Protein AF-A0A1F9LCH7-F1 (afdb_monomer)

Structure (mmCIF, N/CA/C/O backbone):
data_AF-A0A1F9LCH7-F1
#
_entry.id   AF-A0A1F9LCH7-F1
#
loop_
_atom_site.group_PDB
_atom_site.id
_atom_site.type_symbol
_atom_site.label_atom_id
_atom_site.label_alt_id
_atom_site.label_comp_id
_atom_site.label_asym_id
_atom_site.label_entity_id
_atom_site.label_seq_id
_atom_site.pdbx_PDB_ins_code
_atom_site.Cartn_x
_atom_site.Cartn_y
_atom_site.Cartn_z
_atom_site.occupancy
_atom_site.B_iso_or_equiv
_atom_site.auth_seq_id
_atom_site.auth_comp_id
_atom_site.auth_asym_id
_atom_site.auth_atom_id
_atom_site.pdbx_PDB_model_num
ATOM 1 N N . MET A 1 1 ? 12.187 5.048 14.913 1.00 28.69 1 MET A N 1
ATOM 2 C CA . MET A 1 1 ? 12.971 5.549 13.767 1.00 28.69 1 MET A CA 1
ATOM 3 C C . MET A 1 1 ? 11.971 6.017 12.729 1.00 28.69 1 MET A C 1
ATOM 5 O O . MET A 1 1 ? 11.154 5.218 12.301 1.00 28.69 1 MET A O 1
ATOM 9 N N . LEU A 1 2 ? 11.925 7.329 12.491 1.00 30.00 2 LEU A N 1
ATOM 10 C CA . LEU A 1 2 ? 10.988 7.994 11.580 1.00 30.00 2 LEU A CA 1
ATOM 11 C C . LEU A 1 2 ? 11.390 7.733 10.121 1.00 30.00 2 LEU A C 1
ATOM 13 O O . LEU A 1 2 ? 12.575 7.573 9.849 1.00 30.00 2 LEU A O 1
ATOM 17 N N . ASN A 1 3 ? 10.406 7.714 9.218 1.00 40.03 3 ASN A N 1
ATOM 18 C CA . ASN A 1 3 ? 10.558 7.688 7.760 1.00 40.03 3 ASN A CA 1
ATOM 19 C C . ASN A 1 3 ? 11.720 8.576 7.271 1.00 40.03 3 ASN A C 1
ATOM 21 O O . ASN A 1 3 ? 11.560 9.779 7.087 1.00 40.03 3 ASN A O 1
ATOM 25 N N . LEU A 1 4 ? 12.884 7.968 7.040 1.00 46.94 4 LEU A N 1
ATOM 26 C CA . LEU A 1 4 ? 14.076 8.606 6.470 1.00 46.94 4 LEU A CA 1
ATOM 27 C C . LEU A 1 4 ? 14.267 8.264 4.979 1.00 46.94 4 LEU A C 1
ATOM 29 O O . LEU A 1 4 ? 15.294 8.582 4.400 1.00 46.94 4 LEU A O 1
ATOM 33 N N . GLY A 1 5 ? 13.251 7.696 4.315 1.00 64.50 5 GLY A N 1
ATOM 34 C CA . GLY A 1 5 ? 13.385 7.154 2.957 1.00 64.50 5 GLY A CA 1
ATOM 35 C C . GLY A 1 5 ? 13.501 8.192 1.835 1.00 64.50 5 GLY A C 1
ATOM 36 O O . GLY A 1 5 ? 14.352 8.052 0.965 1.00 64.50 5 GLY A O 1
ATOM 37 N N . LYS A 1 6 ? 12.686 9.257 1.818 1.00 76.00 6 LYS A N 1
ATOM 38 C CA . LYS A 1 6 ? 12.623 10.178 0.659 1.00 76.00 6 LYS A CA 1
ATOM 39 C C . LYS A 1 6 ? 13.960 10.853 0.334 1.00 76.00 6 LYS A C 1
ATOM 41 O O . LYS A 1 6 ? 14.353 10.900 -0.831 1.00 76.00 6 LYS A O 1
ATOM 46 N N . TYR A 1 7 ? 14.645 11.392 1.345 1.00 75.94 7 TYR A N 1
ATOM 47 C CA . TYR A 1 7 ? 15.933 12.064 1.149 1.00 75.94 7 TYR A CA 1
ATOM 48 C C . TYR A 1 7 ? 17.020 11.077 0.717 1.00 75.94 7 TYR A C 1
ATOM 50 O O . TYR A 1 7 ? 17.764 11.374 -0.215 1.00 75.94 7 TYR A O 1
ATOM 58 N N . GLU A 1 8 ? 17.064 9.895 1.334 1.00 80.25 8 GLU A N 1
ATOM 59 C CA . GLU A 1 8 ? 17.997 8.818 0.985 1.00 80.25 8 GLU A CA 1
ATOM 60 C C . GLU A 1 8 ? 17.787 8.335 -0.455 1.00 80.25 8 GLU A C 1
ATOM 62 O O . GLU A 1 8 ? 18.744 8.259 -1.222 1.00 80.25 8 GLU A O 1
ATOM 67 N N . ARG A 1 9 ? 16.535 8.100 -0.865 1.00 84.12 9 ARG A N 1
ATOM 68 C CA . ARG A 1 9 ? 16.162 7.692 -2.228 1.00 84.12 9 ARG A CA 1
ATOM 69 C C . ARG A 1 9 ? 16.514 8.747 -3.272 1.00 84.12 9 ARG A C 1
ATOM 71 O O . ARG A 1 9 ? 17.073 8.422 -4.318 1.00 84.12 9 ARG A O 1
ATOM 78 N N . LYS A 1 10 ? 16.227 10.020 -2.987 1.00 80.50 10 LYS A N 1
ATOM 79 C CA . LYS A 1 10 ? 16.568 11.133 -3.883 1.00 80.50 10 LYS A CA 1
ATOM 80 C C . LYS A 1 10 ? 18.078 11.303 -4.026 1.00 80.50 10 LYS A C 1
ATOM 82 O O . LYS A 1 10 ? 18.572 11.502 -5.133 1.00 80.50 10 LYS A O 1
ATOM 87 N N . TYR A 1 11 ? 18.809 11.201 -2.917 1.00 80.31 11 TYR A N 1
ATOM 88 C CA . TYR A 1 11 ? 20.267 11.224 -2.924 1.00 80.31 11 TYR A CA 1
ATOM 89 C C . TYR A 1 11 ? 20.834 10.048 -3.726 1.00 80.31 11 TYR A C 1
ATOM 91 O O . TYR A 1 11 ? 21.663 10.255 -4.609 1.00 80.31 11 TYR A O 1
ATOM 99 N N . TRP A 1 12 ? 20.325 8.837 -3.493 1.00 85.44 12 TRP A N 1
ATOM 100 C CA . TRP A 1 12 ? 20.700 7.639 -4.239 1.00 85.44 12 TRP A CA 1
ATOM 101 C C . TRP A 1 12 ? 20.462 7.789 -5.741 1.00 85.44 12 TRP A C 1
ATOM 103 O O . TRP A 1 12 ? 21.358 7.468 -6.518 1.00 85.44 12 TRP A O 1
ATOM 113 N N . GLN A 1 13 ? 19.315 8.329 -6.164 1.00 82.06 13 GLN A N 1
ATOM 114 C CA . GLN A 1 13 ? 19.050 8.573 -7.583 1.00 82.06 13 G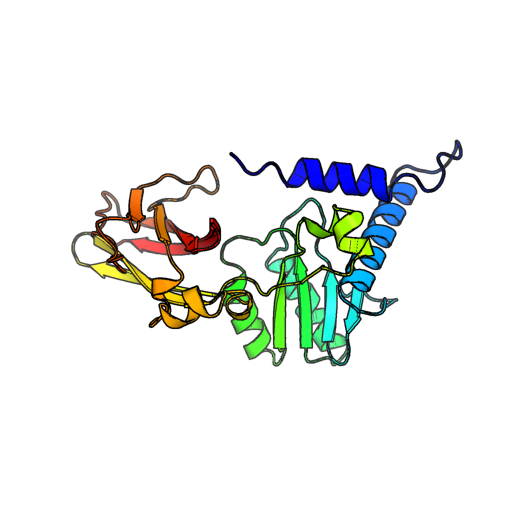LN A CA 1
ATOM 115 C C . GLN A 1 13 ? 20.070 9.554 -8.177 1.00 82.06 13 GLN A C 1
ATOM 117 O O . GLN A 1 13 ? 20.616 9.307 -9.250 1.00 82.06 13 GLN A O 1
ATOM 122 N N . GLY A 1 14 ? 20.361 10.645 -7.463 1.00 77.75 14 GLY A N 1
ATOM 123 C CA . GLY A 1 14 ? 21.331 11.649 -7.896 1.00 77.75 14 GLY A CA 1
ATOM 124 C C . GLY A 1 14 ? 22.751 11.097 -8.039 1.00 77.75 14 GLY A C 1
ATOM 125 O O . GLY A 1 14 ? 23.422 11.401 -9.018 1.00 77.75 14 GLY A O 1
ATOM 126 N N . VAL A 1 15 ? 23.200 10.260 -7.102 1.00 79.94 15 VAL A N 1
ATOM 127 C CA . VAL A 1 15 ? 24.542 9.651 -7.147 1.00 79.94 15 VAL A CA 1
ATOM 128 C C . VAL A 1 15 ? 24.623 8.543 -8.197 1.00 79.94 15 VAL A C 1
ATOM 130 O O . VAL A 1 15 ? 25.612 8.448 -8.913 1.00 79.94 15 VAL A O 1
ATOM 133 N N . THR A 1 16 ? 23.583 7.719 -8.315 1.00 79.69 16 THR A N 1
ATOM 134 C CA . THR A 1 16 ? 23.601 6.529 -9.180 1.00 79.69 16 THR A CA 1
ATOM 135 C C . THR A 1 16 ? 23.365 6.880 -10.649 1.00 79.69 16 THR A C 1
ATOM 137 O O . THR A 1 16 ? 23.950 6.256 -11.530 1.00 79.69 16 THR A O 1
ATOM 140 N N . PHE A 1 17 ? 22.523 7.882 -10.923 1.00 83.38 17 PHE A N 1
ATOM 141 C CA . PHE A 1 17 ? 22.058 8.206 -12.278 1.00 83.38 17 PHE A CA 1
ATOM 142 C C . PHE A 1 17 ? 22.364 9.647 -12.717 1.00 83.38 17 PHE A C 1
ATOM 144 O O . PHE A 1 17 ? 22.209 9.992 -13.887 1.00 83.38 17 PHE A O 1
ATOM 151 N N . GLY A 1 18 ? 22.796 10.517 -11.800 1.00 63.66 18 GLY A N 1
ATOM 152 C CA . GLY A 1 18 ? 23.107 11.919 -12.101 1.00 63.66 18 GLY A CA 1
ATOM 153 C C . GLY A 1 18 ? 24.521 12.161 -12.640 1.00 63.66 18 GLY A C 1
ATOM 154 O O . GLY A 1 18 ? 24.817 13.268 -13.079 1.00 63.66 18 GLY A O 1
ATOM 155 N N . GLU A 1 19 ? 25.406 11.158 -12.640 1.00 57.47 19 GLU A N 1
ATOM 156 C CA . GLU A 1 19 ? 26.808 11.312 -13.073 1.00 57.47 19 GLU A CA 1
ATOM 157 C C . GLU A 1 19 ? 27.055 10.956 -14.553 1.00 57.47 19 GLU A C 1
ATOM 159 O O . GLU A 1 19 ? 28.160 10.601 -14.963 1.00 57.47 19 GLU A O 1
ATOM 164 N N . GLY A 1 20 ? 26.037 11.116 -15.400 1.00 51.22 20 GLY A N 1
ATOM 165 C CA . GLY A 1 20 ? 26.181 11.082 -16.855 1.00 51.22 20 GLY A CA 1
ATOM 166 C C . GLY A 1 20 ? 26.705 12.409 -17.412 1.00 51.22 20 GLY A C 1
ATOM 167 O O . GLY A 1 20 ? 25.931 13.184 -17.952 1.00 51.22 20 GLY A O 1
ATOM 168 N N . GLN A 1 21 ? 28.020 12.641 -17.306 1.00 49.41 21 GLN A N 1
ATOM 169 C CA . GLN A 1 21 ? 28.775 13.792 -17.840 1.00 49.41 21 GLN A CA 1
ATOM 170 C C . GLN A 1 21 ? 28.456 15.168 -17.224 1.00 49.41 21 GLN A C 1
ATOM 172 O O . GLN A 1 21 ? 27.680 15.957 -17.755 1.00 49.41 21 GLN A O 1
ATOM 177 N N . LYS A 1 22 ? 29.250 15.557 -16.215 1.00 46.91 22 LYS A N 1
ATOM 178 C CA . LYS A 1 22 ? 29.570 16.971 -15.935 1.00 46.91 22 LYS A CA 1
ATOM 179 C C . LYS A 1 22 ? 30.433 17.561 -17.067 1.00 46.91 22 LYS A C 1
ATOM 181 O O . LYS A 1 22 ? 31.534 18.055 -16.825 1.00 46.91 22 LYS A O 1
ATOM 186 N N . GLU A 1 23 ? 29.983 17.490 -18.317 1.00 46.12 23 GLU A N 1
ATOM 187 C CA . GLU A 1 23 ? 30.528 18.360 -19.354 1.00 46.12 23 GLU A CA 1
ATOM 188 C C . GLU A 1 23 ? 29.981 19.763 -19.100 1.00 46.12 23 GLU A C 1
ATOM 190 O O . GLU A 1 23 ? 28.774 20.001 -19.076 1.00 46.12 23 GLU A O 1
ATOM 195 N N . LYS A 1 24 ? 30.900 20.693 -18.826 1.00 42.81 24 LYS A N 1
ATOM 196 C CA . LYS A 1 24 ? 30.617 22.106 -18.572 1.00 42.81 24 LYS A CA 1
ATOM 197 C C . LYS A 1 24 ? 29.800 22.688 -19.737 1.00 42.81 24 LYS A C 1
ATOM 199 O O . LYS A 1 24 ? 30.386 23.091 -20.736 1.00 42.81 24 LYS A O 1
ATOM 204 N N . GLY A 1 25 ? 28.473 22.757 -19.603 1.00 52.47 25 GLY A N 1
ATOM 205 C CA . GLY A 1 25 ? 27.619 23.457 -20.570 1.00 52.47 25 GLY A CA 1
ATOM 206 C C . GLY A 1 25 ? 26.171 22.982 -20.734 1.00 52.47 25 GLY A C 1
ATOM 207 O O . GLY A 1 25 ? 25.407 23.710 -21.367 1.00 52.47 25 GLY A O 1
ATOM 208 N N . LYS A 1 26 ? 25.755 21.826 -20.195 1.00 49.38 26 LYS A N 1
ATOM 209 C CA . LYS A 1 26 ? 24.353 21.372 -20.313 1.00 49.38 26 LYS A CA 1
ATOM 210 C C . LYS A 1 26 ? 23.414 22.072 -19.324 1.00 49.38 26 LYS A C 1
ATOM 212 O O . LYS A 1 26 ? 23.813 22.495 -18.238 1.00 49.38 26 LYS A O 1
ATOM 217 N N . ARG A 1 27 ? 22.158 22.266 -19.745 1.00 57.69 27 ARG A N 1
ATOM 218 C CA . ARG A 1 27 ? 21.093 22.889 -18.942 1.00 57.69 27 ARG A CA 1
ATOM 219 C C . ARG A 1 27 ? 20.646 21.902 -17.863 1.00 57.69 27 ARG A C 1
ATOM 221 O O . ARG A 1 27 ? 20.314 20.772 -18.192 1.00 57.69 27 ARG A O 1
ATOM 228 N N . GLN A 1 28 ? 20.528 22.362 -16.615 1.00 61.12 28 GLN A N 1
ATOM 229 C CA . GLN A 1 28 ? 20.131 21.550 -15.446 1.00 61.12 28 GLN A CA 1
ATOM 230 C C . GLN A 1 28 ? 18.899 20.643 -15.670 1.00 61.12 28 GLN A C 1
ATOM 232 O O . GLN A 1 28 ? 18.825 19.557 -15.103 1.00 61.12 28 GLN A O 1
ATOM 237 N N . ASN A 1 29 ? 17.946 21.061 -16.511 1.00 61.56 29 ASN A N 1
ATOM 238 C CA . ASN A 1 29 ? 16.739 20.282 -16.810 1.00 61.56 29 ASN A CA 1
ATOM 239 C C . ASN A 1 29 ? 17.005 19.008 -17.634 1.00 61.56 29 ASN A C 1
ATOM 241 O O . ASN A 1 29 ? 16.291 18.023 -17.462 1.00 61.56 29 ASN A O 1
ATOM 245 N N . GLU A 1 30 ? 17.998 19.013 -18.527 1.00 68.94 30 GLU A N 1
ATOM 246 C CA . GLU A 1 30 ? 18.321 17.855 -19.377 1.00 68.94 30 GLU A CA 1
ATOM 247 C C . GLU A 1 30 ? 18.978 16.741 -18.552 1.00 68.94 30 GLU A C 1
ATOM 249 O O . GLU A 1 30 ? 18.616 15.573 -18.687 1.00 68.94 30 GLU A O 1
ATOM 254 N N . ASP A 1 31 ? 19.862 17.115 -17.624 1.00 72.31 31 ASP A N 1
ATOM 255 C CA . ASP A 1 31 ? 20.524 16.181 -16.707 1.00 72.31 31 ASP A CA 1
ATOM 256 C C . ASP A 1 31 ? 19.506 15.495 -15.782 1.00 72.31 31 ASP A C 1
ATOM 258 O O . ASP A 1 31 ? 19.580 14.290 -15.528 1.00 72.31 31 ASP A O 1
ATOM 262 N N . GLN A 1 32 ? 18.502 16.245 -15.316 1.00 74.25 32 GLN A N 1
ATOM 263 C CA . GLN A 1 32 ? 17.446 15.705 -14.464 1.00 74.25 32 GLN A CA 1
ATOM 264 C C . GLN A 1 32 ? 16.528 14.734 -15.221 1.00 74.25 32 GLN A C 1
ATOM 266 O O . GLN A 1 32 ? 16.189 13.675 -14.693 1.00 74.25 32 GLN A O 1
ATOM 271 N N . GLN A 1 33 ? 16.152 15.053 -16.465 1.00 80.62 33 GLN A N 1
ATOM 272 C CA . GLN A 1 33 ? 15.370 14.142 -17.311 1.00 80.62 33 GLN A CA 1
ATOM 273 C C . GLN A 1 33 ? 16.131 12.848 -17.606 1.00 80.62 33 GLN A C 1
ATOM 275 O O . GLN A 1 33 ? 15.551 11.763 -17.560 1.00 80.62 33 GLN A O 1
ATOM 280 N N . TRP A 1 34 ? 17.436 12.950 -17.855 1.00 79.94 34 TRP A N 1
ATOM 281 C CA . TRP A 1 34 ? 18.286 11.789 -18.080 1.00 79.94 34 TRP A CA 1
ATOM 282 C C . TRP A 1 34 ? 18.373 10.881 -16.847 1.00 79.94 34 TRP A C 1
ATOM 284 O O . TRP A 1 34 ? 18.203 9.667 -16.966 1.00 79.94 34 TRP A O 1
ATOM 294 N N . ALA A 1 35 ? 18.553 11.456 -15.655 1.00 85.56 35 ALA A N 1
ATOM 295 C CA . ALA A 1 35 ? 18.571 10.696 -14.406 1.00 85.56 35 ALA A CA 1
ATOM 296 C C . ALA A 1 35 ? 17.235 9.971 -14.145 1.00 85.56 35 ALA A C 1
ATOM 298 O O . ALA A 1 35 ? 17.229 8.816 -13.716 1.00 85.56 35 ALA A O 1
ATOM 299 N N . ILE A 1 36 ? 16.101 10.615 -14.451 1.00 87.25 36 ILE A N 1
ATOM 300 C CA . ILE A 1 36 ? 14.770 9.992 -14.366 1.00 87.25 36 ILE A CA 1
ATOM 301 C C . ILE A 1 36 ? 14.665 8.815 -15.340 1.00 87.25 36 ILE A C 1
ATOM 303 O O . ILE A 1 36 ? 14.236 7.731 -14.945 1.00 87.25 36 ILE A O 1
ATOM 307 N N . PHE A 1 37 ? 15.097 8.994 -16.590 1.00 89.25 37 PHE A N 1
ATOM 308 C CA . PHE A 1 37 ? 15.081 7.931 -17.593 1.00 89.25 37 PHE A CA 1
ATOM 309 C C . PHE A 1 37 ? 15.931 6.725 -17.170 1.00 89.25 37 PHE A C 1
ATOM 311 O O . PHE A 1 37 ? 15.472 5.584 -17.249 1.00 89.25 37 PHE A O 1
ATOM 318 N N . GLN A 1 38 ? 17.148 6.962 -16.675 1.00 91.44 38 GLN A N 1
ATOM 319 C CA . GLN A 1 38 ? 18.025 5.897 -16.192 1.00 91.44 38 GLN A CA 1
ATOM 320 C C . GLN A 1 38 ? 17.436 5.161 -14.985 1.00 91.44 38 GLN A C 1
ATOM 322 O O . GLN A 1 38 ? 17.500 3.934 -14.935 1.00 91.44 38 GLN A O 1
ATOM 327 N N . TYR A 1 39 ? 16.813 5.888 -14.055 1.00 94.25 39 TYR A N 1
ATOM 328 C CA . TYR A 1 39 ? 16.087 5.299 -12.933 1.00 94.25 39 TYR A CA 1
ATOM 329 C C . TYR A 1 39 ? 14.955 4.379 -13.411 1.00 94.25 39 TYR A C 1
ATOM 331 O O . TYR A 1 39 ? 14.883 3.224 -12.991 1.00 94.25 39 TYR A O 1
ATOM 339 N N . ILE A 1 40 ? 14.108 4.854 -14.328 1.00 95.25 40 ILE A N 1
ATOM 340 C CA . ILE A 1 40 ? 13.004 4.063 -14.886 1.00 95.25 40 ILE A CA 1
ATOM 341 C C . ILE A 1 40 ? 13.547 2.798 -15.558 1.00 95.25 40 ILE A C 1
ATOM 343 O O . ILE A 1 40 ? 13.093 1.695 -15.256 1.00 95.25 40 ILE A O 1
ATOM 347 N N . ALA A 1 41 ? 14.554 2.936 -16.424 1.00 95.19 41 ALA A N 1
ATOM 348 C CA . ALA A 1 41 ? 15.172 1.808 -17.115 1.00 95.19 41 ALA A CA 1
ATOM 349 C C . ALA A 1 41 ? 15.789 0.795 -16.134 1.00 95.19 41 ALA A C 1
ATOM 351 O O . ALA A 1 41 ? 15.668 -0.417 -16.328 1.00 95.19 41 ALA A O 1
ATOM 352 N N . PHE A 1 42 ? 16.413 1.278 -15.059 1.00 95.38 42 PHE A N 1
ATOM 353 C CA . PHE A 1 42 ? 16.986 0.442 -14.012 1.00 95.38 42 PHE A CA 1
ATOM 354 C C . PHE A 1 42 ? 15.916 -0.379 -13.285 1.00 95.38 42 PHE A C 1
ATOM 356 O O . PHE A 1 42 ? 16.061 -1.599 -13.190 1.00 95.38 42 PHE A O 1
ATOM 363 N N . ILE A 1 43 ? 14.826 0.249 -12.832 1.00 97.38 43 ILE A N 1
ATOM 364 C CA . ILE A 1 43 ? 13.737 -0.457 -12.141 1.00 97.38 43 ILE A CA 1
ATOM 365 C C . ILE A 1 43 ? 13.033 -1.443 -13.077 1.00 97.38 43 ILE A C 1
ATOM 367 O O . ILE A 1 43 ? 12.795 -2.581 -12.676 1.00 97.38 43 ILE A O 1
ATOM 371 N N . LEU A 1 44 ? 12.762 -1.066 -14.332 1.00 97.56 44 LEU A N 1
ATOM 372 C CA . LEU A 1 44 ? 12.178 -1.975 -15.326 1.00 97.56 44 LEU A CA 1
ATOM 373 C C . LEU A 1 44 ? 13.039 -3.225 -15.519 1.00 97.56 44 LEU A C 1
ATOM 375 O O . LEU A 1 44 ? 12.513 -4.338 -15.497 1.00 97.56 44 LEU A O 1
ATOM 379 N N . ARG A 1 45 ? 14.363 -3.057 -15.624 1.00 96.50 45 ARG A N 1
ATOM 380 C CA . ARG A 1 45 ? 15.306 -4.175 -15.741 1.00 96.50 45 ARG A CA 1
ATOM 381 C C . ARG A 1 45 ? 15.230 -5.107 -14.534 1.00 96.50 45 ARG A C 1
ATOM 383 O O . ARG A 1 45 ? 15.142 -6.315 -14.726 1.00 96.50 45 ARG A O 1
ATOM 390 N N . LEU A 1 46 ? 15.240 -4.567 -13.312 1.00 95.94 46 LEU A N 1
ATOM 391 C CA . LEU A 1 46 ? 15.111 -5.378 -12.094 1.00 95.94 46 LEU A CA 1
ATOM 392 C C . LEU A 1 46 ? 13.756 -6.087 -12.018 1.00 95.94 46 LEU A C 1
ATOM 394 O O . LEU A 1 46 ? 13.674 -7.222 -11.559 1.00 95.94 46 LEU A O 1
ATOM 398 N N . TYR A 1 47 ? 12.697 -5.440 -12.499 1.00 96.81 47 TYR A N 1
ATOM 399 C CA . TYR A 1 47 ? 11.364 -6.023 -12.550 1.00 96.81 47 TYR A CA 1
ATOM 400 C C . TYR A 1 47 ? 11.196 -7.067 -13.671 1.00 96.81 47 TYR A C 1
ATOM 402 O O . TYR A 1 47 ? 10.215 -7.817 -13.675 1.00 96.81 47 TYR A O 1
ATOM 410 N N . GLY A 1 48 ? 12.135 -7.146 -14.618 1.00 96.12 48 GLY A N 1
ATOM 411 C CA . GLY A 1 48 ? 12.041 -8.010 -15.796 1.00 96.12 48 GLY A CA 1
ATOM 412 C C . GLY A 1 48 ? 11.026 -7.508 -16.828 1.00 96.12 48 GLY A C 1
ATOM 413 O O . GLY A 1 48 ? 10.336 -8.313 -17.451 1.00 96.12 48 GLY A O 1
ATOM 414 N N . ALA A 1 49 ? 10.886 -6.188 -16.957 1.00 97.62 49 ALA A N 1
ATOM 415 C CA . ALA A 1 49 ? 10.055 -5.519 -17.950 1.00 97.62 49 ALA A CA 1
ATOM 416 C C . ALA A 1 49 ? 10.919 -4.844 -19.026 1.00 97.62 49 ALA A C 1
ATOM 418 O O . ALA A 1 49 ? 12.016 -4.355 -18.753 1.00 97.62 49 ALA A O 1
ATOM 419 N N . GLU A 1 50 ? 10.402 -4.788 -20.249 1.00 96.88 50 GLU A N 1
ATOM 420 C CA . GLU A 1 50 ? 11.044 -4.109 -21.374 1.00 96.88 50 GLU A CA 1
ATOM 421 C C . GLU A 1 50 ? 10.576 -2.645 -21.450 1.00 96.88 50 GLU A C 1
ATOM 423 O O . GLU A 1 50 ? 9.389 -2.389 -21.230 1.00 96.88 50 GLU A O 1
ATOM 428 N N . PRO A 1 51 ? 11.459 -1.675 -21.759 1.00 96.19 51 PRO A N 1
ATOM 429 C CA . PRO A 1 51 ? 11.064 -0.278 -21.934 1.00 96.19 51 PRO A CA 1
ATOM 430 C C . PRO A 1 51 ? 10.021 -0.086 -23.039 1.00 96.19 51 PRO A C 1
ATOM 432 O O . PRO A 1 51 ? 10.089 -0.716 -24.095 1.00 96.19 51 PRO A O 1
ATOM 435 N N . LEU A 1 52 ? 9.085 0.834 -22.812 1.00 93.75 52 LEU A N 1
ATOM 436 C CA . LEU A 1 52 ? 8.029 1.201 -23.750 1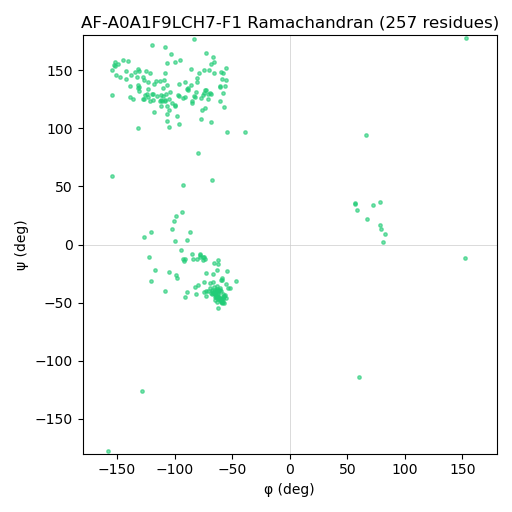.00 93.75 52 LEU A CA 1
ATOM 437 C C . LEU A 1 52 ? 8.168 2.684 -24.110 1.00 93.75 52 LEU A C 1
ATOM 439 O O . LEU A 1 52 ? 8.207 3.542 -23.235 1.00 93.75 52 LEU A O 1
ATOM 443 N N . ALA A 1 53 ? 8.266 2.985 -25.405 1.00 89.75 53 ALA A N 1
ATOM 444 C CA . ALA A 1 53 ? 8.433 4.348 -25.907 1.00 89.75 53 ALA A CA 1
ATOM 445 C C . ALA A 1 53 ? 7.107 4.947 -26.402 1.00 89.75 53 ALA A C 1
ATOM 447 O O . ALA A 1 53 ? 6.202 4.221 -26.812 1.00 89.75 53 ALA A O 1
ATOM 448 N N . GLY A 1 54 ? 7.032 6.282 -26.432 1.00 89.56 54 GLY A N 1
ATOM 449 C CA . GLY A 1 54 ? 5.904 7.020 -27.017 1.00 89.56 54 GLY A CA 1
ATOM 450 C C . GLY A 1 54 ? 4.662 7.122 -26.130 1.00 89.56 54 GLY A C 1
ATOM 451 O O . GLY A 1 54 ? 3.608 7.506 -26.625 1.00 89.56 54 GLY A O 1
ATOM 452 N N . MET A 1 55 ? 4.795 6.791 -24.848 1.00 93.50 55 MET A N 1
ATOM 453 C CA . MET A 1 55 ? 3.735 6.872 -23.843 1.00 93.50 55 MET A CA 1
ATOM 454 C C . MET A 1 55 ? 3.987 8.056 -22.907 1.00 93.50 55 MET A C 1
ATOM 456 O O . MET A 1 55 ? 5.126 8.505 -22.760 1.00 93.50 55 MET A O 1
ATOM 460 N N . GLN A 1 56 ? 2.928 8.559 -22.283 1.00 93.56 56 GLN A N 1
ATOM 461 C CA . GLN A 1 56 ? 2.989 9.657 -21.321 1.00 93.56 56 GLN A CA 1
ATOM 462 C C . GLN A 1 56 ? 3.204 9.163 -19.892 1.00 93.56 56 GLN A C 1
ATOM 464 O O . GLN A 1 56 ? 3.976 9.770 -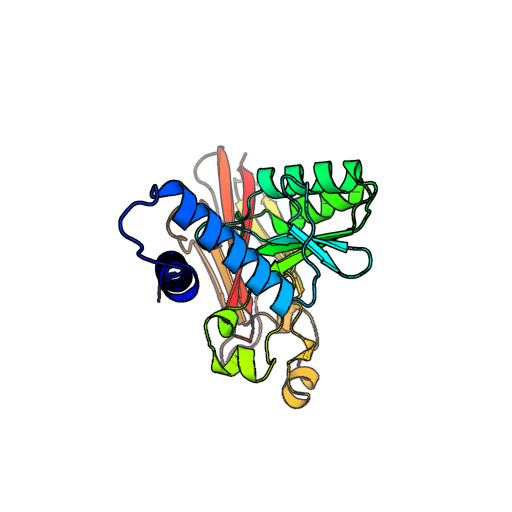19.153 1.00 93.56 56 GLN A O 1
ATOM 469 N N . HIS A 1 57 ? 2.543 8.071 -19.512 1.00 96.75 57 HIS A N 1
ATOM 470 C CA . HIS A 1 57 ? 2.553 7.531 -18.155 1.00 96.75 57 HIS A CA 1
ATOM 471 C C . HIS A 1 57 ? 3.091 6.095 -18.112 1.00 96.75 57 HIS A C 1
ATOM 473 O O . HIS A 1 57 ? 3.722 5.696 -17.140 1.00 96.75 57 HIS A O 1
ATOM 479 N N . LEU A 1 58 ? 2.903 5.291 -19.154 1.00 98.06 58 LEU A N 1
ATOM 480 C CA . LEU A 1 58 ? 3.390 3.912 -19.192 1.00 98.06 58 LEU A CA 1
ATOM 481 C C . LEU A 1 58 ? 4.869 3.856 -19.592 1.00 98.06 58 LEU A C 1
ATOM 483 O O . LEU A 1 58 ? 5.278 4.362 -20.627 1.00 98.06 58 LEU A O 1
ATOM 487 N N . HIS A 1 59 ? 5.693 3.190 -18.794 1.00 98.25 59 HIS A N 1
ATOM 488 C CA . HIS A 1 59 ? 7.147 3.170 -18.964 1.00 98.25 59 HIS A CA 1
ATOM 489 C C . HIS A 1 59 ? 7.684 1.861 -19.544 1.00 98.25 59 HIS A C 1
ATOM 491 O O . HIS A 1 59 ? 8.774 1.835 -20.118 1.00 98.25 59 HIS A O 1
ATOM 497 N N . GLY A 1 60 ? 6.951 0.758 -19.395 1.00 97.88 60 GLY A N 1
ATOM 498 C CA . GLY A 1 60 ? 7.414 -0.545 -19.855 1.00 97.88 60 GLY A CA 1
ATOM 499 C C . GLY A 1 60 ? 6.310 -1.560 -20.090 1.00 97.88 60 GLY A C 1
ATOM 500 O O . GLY A 1 60 ? 5.121 -1.276 -19.944 1.00 97.88 60 GLY A O 1
ATOM 501 N N . LYS A 1 61 ? 6.720 -2.770 -20.461 1.00 97.75 61 LYS A N 1
ATOM 502 C CA . LYS A 1 61 ? 5.836 -3.905 -20.709 1.00 97.75 61 LYS A CA 1
ATOM 503 C C . LYS A 1 61 ? 6.430 -5.189 -20.138 1.00 97.75 61 LYS A C 1
ATOM 505 O O . LYS A 1 61 ? 7.611 -5.472 -20.319 1.00 97.75 61 LYS A O 1
ATOM 510 N N . LYS A 1 62 ? 5.598 -5.990 -19.473 1.00 97.50 62 LYS A N 1
ATOM 511 C CA . LYS A 1 62 ? 5.953 -7.308 -18.933 1.00 97.50 62 LYS A CA 1
ATOM 512 C C . LYS A 1 62 ? 4.886 -8.322 -19.326 1.00 97.50 62 LYS A C 1
ATOM 514 O O . LYS A 1 62 ? 3.803 -8.378 -18.745 1.00 97.50 62 LYS A O 1
ATOM 519 N N . GLY A 1 63 ? 5.171 -9.114 -20.358 1.00 94.88 63 GLY A N 1
ATOM 520 C CA . GLY A 1 63 ? 4.180 -10.014 -20.948 1.00 94.88 63 GLY A CA 1
ATOM 521 C C . GLY A 1 63 ? 2.973 -9.239 -21.491 1.00 94.88 63 GLY A C 1
ATOM 522 O O . GLY A 1 63 ? 3.099 -8.481 -22.453 1.00 94.88 63 GLY A O 1
ATOM 523 N N . LYS A 1 64 ? 1.797 -9.438 -20.883 1.00 94.31 64 LYS A N 1
ATOM 524 C CA . LYS A 1 64 ? 0.552 -8.731 -21.244 1.00 94.31 64 LYS A CA 1
ATOM 525 C C . LYS A 1 64 ? 0.337 -7.435 -20.460 1.00 94.31 64 LYS A C 1
ATOM 527 O O . LYS A 1 64 ? -0.531 -6.657 -20.834 1.00 94.31 64 LYS A O 1
ATOM 532 N N . ALA A 1 65 ? 1.111 -7.210 -19.402 1.00 97.50 65 ALA A N 1
ATOM 533 C CA . ALA A 1 65 ? 0.972 -6.035 -18.563 1.00 97.50 65 ALA A CA 1
ATOM 534 C C . ALA A 1 65 ? 1.764 -4.857 -19.127 1.00 97.50 65 ALA A C 1
ATOM 536 O O . ALA A 1 65 ? 2.921 -5.020 -19.527 1.00 97.50 65 ALA A O 1
ATOM 537 N N . VAL A 1 66 ? 1.165 -3.672 -19.110 1.00 98.44 66 VAL A N 1
ATOM 538 C CA . VAL A 1 66 ? 1.910 -2.410 -19.181 1.00 98.44 66 VAL A CA 1
ATOM 539 C C . VAL A 1 66 ? 2.345 -1.997 -17.783 1.00 98.44 66 VAL A C 1
ATOM 541 O O . VAL A 1 66 ? 1.711 -2.361 -16.794 1.00 98.44 66 VAL A O 1
ATOM 544 N N . VAL A 1 67 ? 3.461 -1.285 -17.697 1.00 98.69 67 VAL A N 1
ATOM 545 C CA . VAL A 1 67 ? 4.146 -1.004 -16.436 1.00 98.69 67 VAL A CA 1
ATOM 546 C C . VAL A 1 67 ? 4.344 0.493 -16.281 1.00 98.69 67 VAL A C 1
ATOM 548 O O . VAL A 1 67 ? 4.914 1.126 -17.167 1.00 98.69 67 VAL A O 1
ATOM 551 N N . HIS A 1 68 ? 3.935 1.040 -15.144 1.00 98.62 68 HIS A N 1
ATOM 552 C CA . HIS A 1 68 ? 4.274 2.387 -14.702 1.00 98.62 68 HIS A CA 1
ATOM 553 C C . HIS A 1 68 ? 5.247 2.315 -13.516 1.00 98.62 68 HIS A C 1
ATOM 555 O O . HIS A 1 68 ? 5.129 1.438 -12.660 1.00 98.62 68 HIS A O 1
ATOM 561 N N . ILE A 1 69 ? 6.214 3.234 -13.477 1.00 98.25 69 ILE A N 1
ATOM 562 C CA . ILE A 1 69 ? 7.205 3.351 -12.398 1.00 98.25 69 ILE A CA 1
ATOM 563 C C . ILE A 1 69 ? 7.022 4.720 -11.751 1.00 98.25 69 ILE A C 1
ATOM 565 O O . ILE A 1 69 ? 7.291 5.731 -12.399 1.00 98.25 69 ILE A O 1
ATOM 569 N N . GLY A 1 70 ? 6.606 4.730 -10.490 1.00 96.81 70 GLY A N 1
ATOM 570 C CA . GLY A 1 70 ? 6.412 5.937 -9.703 1.00 96.81 70 GLY A CA 1
ATOM 571 C C . GLY A 1 70 ? 7.718 6.668 -9.404 1.00 96.81 70 GLY A C 1
ATOM 572 O O . GLY A 1 70 ? 8.823 6.106 -9.467 1.00 96.81 70 GLY A O 1
ATOM 573 N N . ALA A 1 71 ? 7.586 7.942 -9.048 1.00 93.69 71 ALA A N 1
ATOM 574 C CA . ALA A 1 71 ? 8.715 8.789 -8.694 1.00 93.69 71 ALA A CA 1
ATOM 575 C C . ALA A 1 71 ? 9.499 8.244 -7.487 1.00 93.69 71 ALA A C 1
ATOM 577 O O . ALA A 1 71 ? 8.954 7.644 -6.562 1.00 93.69 71 ALA A O 1
ATOM 578 N N . VAL A 1 72 ? 10.811 8.491 -7.472 1.00 90.06 72 VAL A N 1
ATOM 579 C CA . VAL A 1 72 ? 11.675 8.051 -6.367 1.00 90.06 72 VAL A CA 1
ATOM 580 C C . VAL A 1 72 ? 11.458 8.871 -5.086 1.00 90.06 72 VAL A C 1
ATOM 582 O O . VAL A 1 72 ? 11.759 8.421 -3.981 1.00 90.06 72 VAL A O 1
ATOM 585 N N . ASP A 1 73 ? 10.964 10.103 -5.211 1.00 85.44 73 ASP A N 1
ATOM 586 C CA . ASP A 1 73 ? 10.879 11.083 -4.128 1.00 85.44 73 ASP A CA 1
ATOM 587 C C . ASP A 1 73 ? 9.447 11.550 -3.826 1.00 85.44 73 ASP A C 1
ATOM 589 O O . ASP A 1 73 ? 9.263 12.490 -3.046 1.00 85.44 73 ASP A O 1
ATOM 593 N N . ALA A 1 74 ? 8.434 10.888 -4.383 1.00 88.75 74 ALA A N 1
ATOM 594 C CA . ALA A 1 74 ? 7.030 11.169 -4.109 1.00 88.75 74 ALA A CA 1
ATOM 595 C C . ALA A 1 74 ? 6.202 9.873 -4.056 1.00 88.75 74 ALA A C 1
ATOM 597 O O . ALA A 1 74 ? 6.557 8.904 -4.729 1.00 88.75 74 ALA A O 1
ATOM 598 N N . PRO A 1 75 ? 5.123 9.844 -3.254 1.00 91.06 75 PRO A N 1
ATOM 599 C CA . PRO A 1 75 ? 4.166 8.749 -3.293 1.00 91.06 75 PRO A CA 1
ATOM 600 C C . PRO A 1 75 ? 3.429 8.721 -4.633 1.00 91.06 75 PRO A C 1
ATOM 602 O O . PRO A 1 75 ? 3.144 9.775 -5.201 1.00 91.06 75 PRO A O 1
ATOM 605 N N . VAL A 1 76 ? 3.076 7.520 -5.088 1.00 94.94 76 VAL A N 1
ATOM 606 C CA . VAL A 1 76 ? 2.178 7.336 -6.233 1.00 94.94 76 VAL A CA 1
ATOM 607 C C . VAL A 1 76 ? 0.759 7.725 -5.825 1.00 94.94 76 VAL A C 1
ATOM 609 O O . VAL A 1 76 ? 0.269 7.257 -4.792 1.00 94.94 76 VAL A O 1
ATOM 612 N N . THR A 1 77 ? 0.109 8.569 -6.626 1.00 94.12 77 THR A N 1
ATOM 613 C CA . THR A 1 77 ? -1.193 9.188 -6.295 1.00 94.12 77 THR A CA 1
ATOM 614 C C . THR A 1 77 ? -2.387 8.555 -7.010 1.00 94.12 77 THR A C 1
ATOM 616 O O . THR A 1 77 ? -2.231 7.849 -8.007 1.00 94.12 77 THR A O 1
ATOM 619 N N . ILE A 1 78 ? -3.602 8.824 -6.518 1.00 91.69 78 ILE A N 1
ATOM 620 C CA . ILE A 1 78 ? -4.860 8.378 -7.140 1.00 91.69 78 ILE A CA 1
ATOM 621 C C . ILE A 1 78 ? -4.948 8.904 -8.576 1.00 91.69 78 ILE A C 1
ATOM 623 O O . ILE A 1 78 ? -5.251 8.145 -9.497 1.00 91.69 78 ILE A O 1
ATOM 627 N N . ASP A 1 79 ? -4.637 10.185 -8.776 1.00 94.81 79 ASP A N 1
ATOM 628 C CA . ASP A 1 79 ? -4.680 10.835 -10.088 1.00 94.81 79 ASP A CA 1
ATOM 629 C C . ASP A 1 79 ? -3.664 10.226 -11.064 1.00 94.81 79 ASP A C 1
ATOM 631 O O . ASP A 1 79 ? -3.983 9.986 -12.228 1.00 94.81 79 ASP A O 1
ATOM 635 N N . GLU A 1 80 ? -2.461 9.908 -10.584 1.00 97.31 80 GLU A N 1
ATOM 636 C CA . GLU A 1 80 ? -1.418 9.249 -11.376 1.00 97.31 80 GLU A CA 1
ATOM 637 C C . GLU A 1 80 ? -1.843 7.846 -11.824 1.00 97.31 80 GLU A C 1
ATOM 639 O O . GLU A 1 80 ? -1.696 7.498 -12.998 1.00 97.31 80 GLU A O 1
ATOM 644 N N . ILE A 1 81 ? -2.440 7.051 -10.931 1.00 97.38 81 ILE A N 1
ATOM 645 C CA . ILE A 1 81 ? -2.941 5.716 -11.287 1.00 97.38 81 ILE A CA 1
ATOM 646 C C . ILE A 1 81 ? -4.130 5.818 -12.239 1.00 97.38 81 ILE A C 1
ATOM 648 O O . ILE A 1 81 ? -4.190 5.054 -13.202 1.00 97.38 81 ILE A O 1
ATOM 652 N N . ASN A 1 82 ? -5.043 6.769 -12.030 1.00 97.44 82 ASN A N 1
ATOM 653 C CA . ASN A 1 82 ? -6.139 7.026 -12.962 1.00 97.44 82 ASN A CA 1
ATOM 654 C C . ASN A 1 82 ? -5.613 7.359 -14.362 1.00 97.44 82 ASN A C 1
ATOM 656 O O . ASN A 1 82 ? -6.054 6.745 -15.332 1.00 97.44 82 ASN A O 1
ATOM 660 N N . ALA A 1 83 ? -4.621 8.245 -14.474 1.00 98.19 83 ALA A N 1
ATOM 661 C CA . ALA A 1 83 ? -3.990 8.572 -15.751 1.00 98.19 83 ALA A CA 1
ATOM 662 C C . ALA A 1 83 ? -3.345 7.339 -16.414 1.00 98.19 83 ALA A C 1
ATOM 664 O O . ALA A 1 83 ? -3.497 7.126 -17.619 1.00 98.19 83 ALA A O 1
ATOM 665 N N . CYS A 1 84 ? -2.699 6.471 -15.629 1.00 98.31 84 CYS A N 1
ATOM 666 C CA . CYS A 1 84 ? -2.163 5.203 -16.126 1.00 98.31 84 CYS A CA 1
ATOM 667 C C . CYS A 1 84 ? -3.262 4.241 -16.607 1.00 98.31 84 CYS A C 1
ATOM 669 O O . CYS A 1 84 ? -3.069 3.553 -17.611 1.00 98.31 84 CYS A O 1
ATOM 671 N N . ILE A 1 85 ? -4.404 4.166 -15.913 1.00 98.31 85 ILE A N 1
ATOM 672 C CA . ILE A 1 85 ? -5.556 3.341 -16.314 1.00 98.31 85 ILE A CA 1
ATOM 673 C C . ILE A 1 85 ? -6.144 3.859 -17.631 1.00 98.31 85 ILE A C 1
ATOM 675 O O . ILE A 1 85 ? -6.396 3.056 -18.530 1.00 98.31 85 ILE A O 1
ATOM 679 N N . GLU A 1 86 ? -6.321 5.177 -17.774 1.00 98.19 86 GLU A N 1
ATOM 680 C CA . GLU A 1 86 ? -6.785 5.790 -19.026 1.00 98.19 86 GLU A CA 1
ATOM 681 C C . GLU A 1 86 ? -5.855 5.451 -20.193 1.00 98.19 86 GLU A C 1
ATOM 683 O O . GLU A 1 86 ? -6.310 4.981 -21.239 1.00 98.19 86 GLU A O 1
ATOM 688 N N . GLU A 1 87 ? -4.544 5.633 -20.012 1.00 98.19 87 GLU A N 1
ATOM 689 C CA . GLU A 1 87 ? -3.572 5.332 -21.061 1.00 98.19 87 GLU A CA 1
ATOM 690 C C . GLU A 1 87 ? -3.540 3.829 -21.383 1.00 98.19 87 GLU A C 1
ATOM 692 O O . GLU A 1 87 ? -3.542 3.458 -22.557 1.00 98.19 87 GLU A O 1
ATOM 697 N N . CYS A 1 88 ? -3.610 2.955 -20.370 1.00 97.94 88 CYS A N 1
ATOM 698 C CA . CYS A 1 88 ? -3.699 1.497 -20.522 1.00 97.94 88 CYS A CA 1
ATOM 699 C C . CYS A 1 88 ? -4.889 1.082 -21.405 1.00 97.94 88 CYS A C 1
ATOM 701 O O . CYS A 1 88 ? -4.733 0.290 -22.343 1.00 97.94 88 CYS A O 1
ATOM 703 N N . LEU A 1 89 ? -6.065 1.664 -21.156 1.00 97.62 89 LEU A N 1
ATOM 704 C CA . LEU A 1 89 ? -7.268 1.434 -21.955 1.00 97.62 89 LEU A CA 1
ATOM 705 C C . LEU A 1 89 ? -7.128 1.993 -23.374 1.00 97.62 89 LEU A C 1
ATOM 707 O O . LEU A 1 89 ? -7.505 1.317 -24.336 1.00 97.62 89 LEU A O 1
ATOM 711 N N . ALA A 1 90 ? -6.544 3.184 -23.530 1.00 97.12 90 ALA A N 1
ATOM 712 C CA . ALA A 1 90 ? -6.306 3.802 -24.834 1.00 97.12 90 ALA A CA 1
ATOM 713 C C . ALA A 1 90 ? -5.401 2.934 -25.726 1.00 97.12 90 ALA A C 1
ATOM 715 O O . ALA A 1 90 ? -5.659 2.792 -26.925 1.00 97.12 90 ALA A O 1
ATOM 716 N N . VAL A 1 91 ? -4.398 2.271 -25.139 1.00 96.00 91 VAL A N 1
ATOM 717 C CA . VAL A 1 91 ? -3.524 1.314 -25.841 1.00 96.00 91 VAL A CA 1
ATOM 718 C C . VAL A 1 91 ? -4.080 -0.117 -25.890 1.00 96.00 91 VAL A C 1
ATOM 720 O O . VAL A 1 91 ? -3.380 -1.044 -26.311 1.00 96.00 91 VAL A O 1
ATOM 723 N N . LYS A 1 92 ? -5.353 -0.305 -25.512 1.00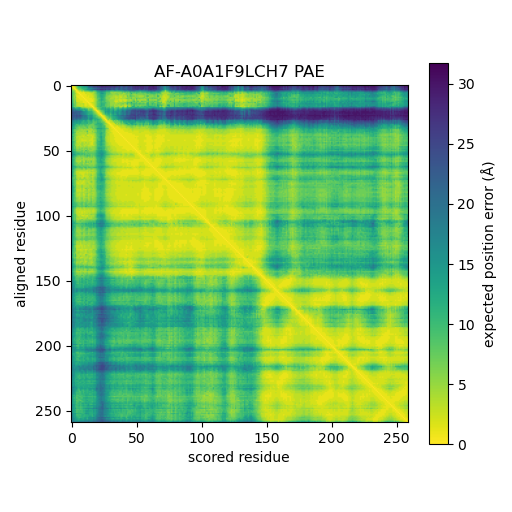 96.19 92 LYS A N 1
ATOM 724 C CA . LYS A 1 92 ? -6.099 -1.576 -25.552 1.00 96.19 92 LYS A CA 1
ATOM 725 C C . LYS A 1 92 ? -5.431 -2.703 -24.761 1.00 96.19 92 LYS A C 1
ATOM 727 O O . LYS A 1 92 ? -5.474 -3.865 -25.172 1.00 96.19 92 LYS A O 1
ATOM 732 N N . GLN A 1 93 ? -4.793 -2.366 -23.646 1.00 97.06 93 GLN A N 1
ATOM 733 C CA . GLN A 1 93 ? -4.296 -3.341 -22.681 1.00 97.06 93 GLN A CA 1
ATOM 734 C C . GLN A 1 93 ? -5.320 -3.526 -21.557 1.00 97.06 93 GLN A C 1
ATOM 736 O O . GLN A 1 93 ? -6.206 -2.699 -21.357 1.00 97.06 93 GLN A O 1
ATOM 741 N N . ALA A 1 94 ? -5.224 -4.656 -20.860 1.00 96.06 94 ALA A N 1
ATOM 742 C CA . ALA A 1 94 ? -6.155 -5.034 -19.793 1.00 96.06 94 ALA A CA 1
ATOM 743 C C . ALA A 1 94 ? -5.435 -5.383 -18.482 1.00 96.06 94 ALA A C 1
ATOM 745 O O . ALA A 1 94 ? -6.059 -5.857 -17.536 1.00 96.06 94 ALA A O 1
ATOM 746 N N . GLU A 1 95 ? -4.118 -5.182 -18.420 1.00 98.31 95 GLU A N 1
ATOM 747 C CA . GLU A 1 95 ? -3.317 -5.426 -17.226 1.00 98.31 95 GLU A CA 1
ATOM 748 C C . GLU A 1 95 ? -2.303 -4.293 -17.053 1.00 98.31 95 GLU A C 1
ATOM 750 O O . GLU A 1 95 ? -1.559 -3.966 -17.979 1.00 98.31 95 GLU A O 1
ATOM 755 N N . LEU A 1 96 ? -2.301 -3.691 -15.865 1.00 98.50 96 LEU A N 1
ATOM 756 C CA . LEU A 1 96 ? -1.448 -2.573 -15.483 1.00 98.50 96 LEU A CA 1
ATOM 757 C C . LEU A 1 96 ? -0.717 -2.930 -14.190 1.00 98.50 96 LEU A C 1
ATOM 759 O O . LEU A 1 96 ? -1.342 -3.274 -13.188 1.00 98.50 96 LEU A O 1
ATOM 763 N N . HIS A 1 97 ? 0.607 -2.840 -14.206 1.00 98.38 97 HIS A N 1
ATOM 764 C CA . HIS A 1 97 ? 1.442 -2.947 -13.013 1.00 98.38 97 HIS A CA 1
ATOM 765 C C . HIS A 1 97 ? 1.993 -1.564 -12.683 1.00 98.38 97 HIS A C 1
ATOM 767 O O . HIS A 1 97 ? 2.637 -0.939 -13.523 1.00 98.38 97 HIS A O 1
ATOM 773 N N . VAL A 1 98 ? 1.764 -1.089 -11.466 1.00 98.31 98 VAL A N 1
ATOM 774 C CA . VAL A 1 98 ? 2.329 0.166 -10.971 1.00 98.31 98 VAL A CA 1
ATOM 775 C C . VAL A 1 98 ? 3.352 -0.166 -9.900 1.00 98.31 98 VAL A C 1
ATOM 777 O O . VAL A 1 98 ? 3.027 -0.859 -8.941 1.00 98.31 98 VAL A O 1
ATOM 780 N N . LEU A 1 99 ? 4.589 0.290 -10.073 1.00 97.75 99 LEU A N 1
ATOM 781 C CA . LEU A 1 99 ? 5.669 0.084 -9.113 1.00 97.75 99 LEU A CA 1
ATOM 782 C C . LEU A 1 99 ? 5.948 1.398 -8.388 1.00 97.75 99 LEU A C 1
ATOM 784 O O . LEU A 1 99 ? 6.335 2.370 -9.031 1.00 97.75 99 LEU A O 1
ATOM 788 N N . GLY A 1 100 ? 5.779 1.427 -7.070 1.00 95.38 100 GLY A N 1
ATOM 789 C CA . GLY A 1 100 ? 5.932 2.631 -6.255 1.00 95.38 100 GLY A CA 1
ATOM 790 C C . GLY A 1 100 ? 6.806 2.402 -5.028 1.00 95.38 100 GLY A C 1
ATOM 791 O O . GLY A 1 100 ? 6.875 1.300 -4.491 1.00 95.38 100 GLY A O 1
ATOM 792 N N . TRP A 1 101 ? 7.485 3.452 -4.572 1.00 90.12 101 TRP A N 1
ATOM 793 C CA . TRP A 1 101 ? 8.202 3.433 -3.292 1.00 90.12 101 TRP A CA 1
ATOM 794 C C . TRP A 1 101 ? 7.288 3.706 -2.104 1.00 90.12 101 TRP A C 1
ATOM 796 O O . TRP A 1 101 ? 7.480 3.174 -1.014 1.00 90.12 101 TRP A O 1
ATOM 806 N N . GLU A 1 102 ? 6.331 4.597 -2.328 1.00 87.75 102 GLU A N 1
ATOM 807 C CA . GLU A 1 102 ? 5.324 5.051 -1.386 1.00 87.75 102 GLU A CA 1
ATOM 808 C C . GLU A 1 102 ? 4.013 5.203 -2.151 1.00 87.75 102 GLU A C 1
ATOM 810 O O . GLU A 1 102 ? 4.006 5.388 -3.371 1.00 87.75 102 GLU A O 1
ATOM 815 N N . TRP A 1 103 ? 2.910 5.153 -1.416 1.00 87.56 103 TRP A N 1
ATOM 816 C CA . TRP A 1 103 ? 1.564 5.241 -1.962 1.00 87.56 103 TRP A CA 1
ATOM 817 C C . TRP A 1 103 ? 0.797 6.323 -1.231 1.00 87.56 103 TRP A C 1
ATOM 819 O O . TRP A 1 103 ? 0.955 6.496 -0.019 1.00 87.56 103 TRP A O 1
ATOM 829 N N . GLU A 1 104 ? -0.056 7.028 -1.960 1.00 85.50 104 GLU A N 1
ATOM 830 C CA . GLU A 1 104 ? -1.070 7.865 -1.346 1.00 85.50 104 GLU A CA 1
ATOM 831 C C . GLU A 1 104 ? -1.935 7.020 -0.395 1.00 85.50 104 GLU A C 1
ATOM 833 O O . GLU A 1 104 ? -2.287 5.867 -0.659 1.00 85.50 104 GLU A O 1
ATOM 838 N N . MET A 1 105 ? -2.220 7.568 0.780 1.00 74.31 105 MET A N 1
ATOM 839 C CA . MET A 1 105 ? -2.842 6.814 1.863 1.00 74.31 105 MET A CA 1
ATOM 840 C C . MET A 1 105 ? -4.294 6.463 1.515 1.00 74.31 105 MET A C 1
ATOM 842 O O . MET A 1 105 ? -5.073 7.331 1.141 1.00 74.31 105 MET A O 1
ATOM 846 N N . GLY A 1 106 ? -4.672 5.190 1.669 1.00 71.94 106 GLY A N 1
ATOM 847 C CA . GLY A 1 106 ? -6.017 4.707 1.314 1.00 71.94 106 GLY A CA 1
ATOM 848 C C . GLY A 1 106 ? -6.228 4.414 -0.180 1.00 71.94 106 GLY A C 1
ATOM 849 O O . GLY A 1 106 ? -7.312 3.981 -0.560 1.00 71.94 106 GLY A O 1
ATOM 850 N N . LEU A 1 107 ? -5.198 4.576 -1.017 1.00 83.56 107 LEU A N 1
ATOM 851 C CA . LEU A 1 107 ? -5.275 4.390 -2.469 1.00 83.56 107 LEU A CA 1
ATOM 852 C C . LEU A 1 107 ? -5.516 2.936 -2.901 1.00 83.56 107 LEU A C 1
ATOM 854 O O . LEU A 1 107 ? -6.243 2.695 -3.861 1.00 83.56 107 LEU A O 1
ATOM 858 N N . ALA A 1 108 ? -4.891 1.966 -2.225 1.00 77.06 108 ALA A N 1
ATOM 859 C CA . ALA A 1 108 ? -4.722 0.624 -2.787 1.00 77.06 108 ALA A CA 1
ATOM 860 C C . ALA A 1 108 ? -6.048 -0.100 -3.065 1.00 77.06 108 ALA A C 1
ATOM 862 O O . ALA A 1 108 ? -6.295 -0.503 -4.199 1.00 77.06 108 ALA A O 1
ATOM 863 N N . ASN A 1 109 ? -6.921 -0.220 -2.059 1.00 76.00 109 ASN A N 1
ATOM 864 C CA . ASN A 1 109 ? -8.213 -0.890 -2.229 1.00 76.00 109 ASN A CA 1
ATOM 865 C C . ASN A 1 109 ? -9.106 -0.133 -3.230 1.00 76.00 109 ASN A C 1
ATOM 867 O O . ASN A 1 109 ? -9.655 -0.749 -4.140 1.00 76.00 109 ASN A O 1
ATOM 871 N N . LEU A 1 110 ? -9.175 1.200 -3.110 1.00 82.88 110 LEU A N 1
ATOM 872 C CA . LEU A 1 110 ? -9.981 2.055 -3.984 1.00 82.88 110 LEU A CA 1
ATOM 873 C C . LEU A 1 110 ? -9.608 1.872 -5.462 1.00 82.88 110 LEU A C 1
ATOM 875 O O . LEU A 1 110 ? -10.472 1.636 -6.304 1.00 82.88 110 LEU A O 1
ATOM 879 N N . MET A 1 111 ? -8.315 1.949 -5.778 1.00 90.25 111 MET A N 1
ATOM 880 C CA . MET A 1 111 ? -7.850 1.905 -7.163 1.00 90.25 111 MET A CA 1
ATOM 881 C C . MET A 1 111 ? -7.909 0.508 -7.771 1.00 90.25 111 MET A C 1
ATOM 883 O O . MET A 1 111 ? -8.145 0.381 -8.972 1.00 90.25 111 MET A O 1
ATOM 887 N N . VAL A 1 112 ? -7.719 -0.546 -6.971 1.00 87.62 112 VAL A N 1
ATOM 888 C CA . VAL A 1 112 ? -7.869 -1.930 -7.446 1.00 87.62 112 VAL A CA 1
ATOM 889 C C . VAL A 1 112 ? -9.325 -2.218 -7.817 1.00 87.62 112 VAL A C 1
ATOM 891 O O . VAL A 1 112 ? -9.579 -2.823 -8.862 1.00 87.62 112 VAL A O 1
ATOM 894 N N . GLU A 1 113 ? -10.284 -1.759 -7.009 1.00 85.50 113 GLU A N 1
ATOM 895 C CA . GLU A 1 113 ? -11.712 -1.881 -7.319 1.00 85.50 113 GLU A CA 1
ATOM 896 C C . GLU A 1 113 ? -12.096 -1.065 -8.558 1.00 85.50 113 GLU A C 1
ATOM 898 O O . GLU A 1 113 ? -12.714 -1.608 -9.478 1.00 85.50 113 GLU A O 1
ATOM 903 N N . GLU A 1 114 ? -11.669 0.197 -8.634 1.00 90.81 114 GLU A N 1
ATOM 904 C CA . GLU A 1 114 ? -11.944 1.082 -9.772 1.00 90.81 114 GLU A CA 1
ATOM 905 C C . GLU A 1 114 ? -11.389 0.515 -11.088 1.00 90.81 114 GLU A C 1
ATOM 907 O O . GLU A 1 114 ? -12.114 0.372 -12.076 1.00 90.81 114 GLU A O 1
ATOM 912 N N . ALA A 1 115 ? -10.121 0.095 -11.106 1.00 94.75 115 ALA A N 1
ATOM 913 C CA . ALA A 1 115 ? -9.515 -0.510 -12.289 1.00 94.75 115 ALA A CA 1
ATOM 914 C C . ALA A 1 115 ? -10.283 -1.759 -12.743 1.00 94.75 115 ALA A C 1
ATOM 916 O O . ALA A 1 115 ? -10.562 -1.925 -13.936 1.00 94.75 115 ALA A O 1
ATOM 917 N N . LYS A 1 116 ? -10.697 -2.606 -11.792 1.00 93.50 116 LYS A N 1
ATOM 918 C CA . LYS A 1 116 ? -11.484 -3.810 -12.071 1.00 93.50 116 LYS A CA 1
ATOM 919 C C . LYS A 1 116 ? -12.842 -3.472 -12.685 1.00 93.50 116 LYS A C 1
ATOM 921 O O . LYS A 1 116 ? -13.233 -4.131 -13.649 1.00 93.50 116 LYS A O 1
ATOM 926 N N . HIS A 1 117 ? -13.540 -2.451 -12.185 1.00 94.69 117 HIS A N 1
ATOM 927 C CA . HIS A 1 117 ? -14.798 -1.970 -12.771 1.00 94.69 117 HIS A CA 1
ATOM 928 C C . HIS A 1 117 ? -14.636 -1.518 -14.224 1.00 94.69 117 HIS A C 1
ATOM 930 O O . HIS A 1 117 ? -15.542 -1.697 -15.038 1.00 94.69 117 HIS A O 1
ATOM 936 N N . ARG A 1 118 ? -13.454 -1.011 -14.569 1.00 96.25 118 ARG A N 1
ATOM 937 C CA . ARG A 1 118 ? -13.087 -0.583 -15.921 1.00 96.25 118 ARG A CA 1
ATOM 938 C C . ARG A 1 118 ? -12.484 -1.690 -16.790 1.00 96.25 118 ARG A C 1
ATOM 940 O O . ARG A 1 118 ? -12.088 -1.427 -17.923 1.00 96.25 118 ARG A O 1
ATOM 947 N N . GLY A 1 119 ? -12.426 -2.925 -16.292 1.00 95.56 119 GLY A N 1
ATOM 948 C CA . GLY A 1 119 ? -11.894 -4.076 -17.023 1.00 95.56 119 GLY A CA 1
ATOM 949 C C . GLY A 1 119 ? -10.365 -4.162 -17.058 1.00 95.56 119 GLY A C 1
ATOM 950 O O . GLY A 1 119 ? -9.825 -4.910 -17.872 1.00 95.56 119 GLY A O 1
ATOM 951 N N . VAL A 1 120 ? -9.665 -3.431 -16.187 1.00 97.88 120 VAL A N 1
ATOM 952 C CA . VAL A 1 120 ? -8.205 -3.470 -16.046 1.00 97.88 120 VAL A CA 1
ATOM 953 C C . VAL A 1 120 ? -7.830 -4.242 -14.784 1.00 97.88 120 VAL A C 1
ATOM 955 O O . VAL A 1 120 ? -8.248 -3.916 -13.676 1.00 97.88 120 VAL A O 1
ATOM 958 N N . LYS A 1 121 ? -6.987 -5.263 -14.931 1.00 97.19 121 LYS A N 1
ATOM 959 C CA . LYS A 1 121 ? -6.319 -5.909 -13.801 1.00 97.19 121 LYS A CA 1
ATOM 960 C C . LYS A 1 121 ? -5.167 -5.016 -13.334 1.00 97.19 121 LYS A C 1
ATOM 962 O O . LYS A 1 121 ? -4.151 -4.924 -14.021 1.00 97.19 121 LYS A O 1
ATOM 967 N N . LEU A 1 122 ? -5.327 -4.378 -12.180 1.00 96.19 122 LEU A N 1
ATOM 968 C CA . LEU A 1 122 ? -4.308 -3.526 -11.567 1.00 96.19 122 LEU A CA 1
ATOM 969 C C . LEU A 1 122 ? -3.511 -4.299 -10.512 1.00 96.19 122 LEU A C 1
ATOM 971 O O . LEU A 1 122 ? -4.107 -4.887 -9.614 1.00 96.19 122 LEU A O 1
ATOM 975 N N . LEU A 1 123 ? -2.180 -4.259 -10.605 1.00 93.88 123 LEU A N 1
ATOM 976 C CA . LEU A 1 123 ? -1.270 -4.676 -9.534 1.00 93.88 123 LEU A CA 1
ATOM 977 C C . LEU A 1 123 ? -0.469 -3.472 -9.048 1.00 93.88 123 LEU A C 1
ATOM 979 O O . LEU A 1 123 ? 0.171 -2.788 -9.848 1.00 93.88 123 LEU A O 1
ATOM 983 N N . LEU A 1 124 ? -0.477 -3.245 -7.739 1.00 93.50 124 LEU A N 1
ATOM 984 C CA . LEU A 1 124 ? 0.313 -2.210 -7.078 1.00 93.50 124 LEU A CA 1
ATOM 985 C C . LEU A 1 124 ? 1.478 -2.887 -6.372 1.00 93.50 124 LEU A C 1
ATOM 987 O O . LEU A 1 124 ? 1.240 -3.692 -5.481 1.00 93.50 124 LEU A O 1
ATOM 991 N N . LEU A 1 125 ? 2.713 -2.605 -6.778 1.00 93.00 125 LEU A N 1
ATOM 992 C CA . LEU A 1 125 ? 3.918 -3.308 -6.341 1.00 93.00 125 LEU A CA 1
ATOM 993 C C . LEU A 1 125 ? 4.893 -2.349 -5.656 1.00 93.00 125 LEU A C 1
ATOM 995 O O . LEU A 1 125 ? 5.255 -1.313 -6.209 1.00 93.00 125 LEU A O 1
ATOM 999 N N . ASN A 1 126 ? 5.373 -2.709 -4.474 1.00 90.88 126 ASN A N 1
ATOM 1000 C CA . ASN A 1 126 ? 6.410 -1.953 -3.788 1.00 90.88 126 ASN A CA 1
ATOM 1001 C C . ASN A 1 126 ? 7.768 -2.146 -4.471 1.00 90.88 126 ASN A C 1
ATOM 1003 O O . ASN A 1 126 ? 8.180 -3.276 -4.747 1.00 90.88 126 ASN A O 1
ATOM 1007 N N . ILE A 1 127 ? 8.477 -1.038 -4.693 1.00 92.75 127 ILE A N 1
ATOM 1008 C CA . ILE A 1 127 ? 9.898 -1.045 -5.036 1.00 92.75 127 ILE A CA 1
ATOM 1009 C C . ILE A 1 127 ? 10.681 -1.334 -3.741 1.00 92.75 127 ILE A C 1
ATOM 1011 O O . ILE A 1 127 ? 10.614 -0.530 -2.806 1.00 92.75 127 ILE A O 1
ATOM 1015 N N . PRO A 1 128 ? 11.392 -2.474 -3.652 1.00 87.44 128 PRO A N 1
ATOM 1016 C CA . PRO A 1 128 ? 12.119 -2.860 -2.442 1.00 87.44 128 PRO A CA 1
ATOM 1017 C C . PRO A 1 128 ? 13.336 -1.947 -2.222 1.00 87.44 128 PRO A C 1
ATOM 1019 O O . PRO A 1 128 ? 13.928 -1.460 -3.184 1.00 87.44 128 PRO A O 1
ATOM 1022 N N . ARG A 1 129 ? 13.755 -1.705 -0.973 1.00 85.50 129 ARG A N 1
ATOM 1023 C CA . ARG A 1 129 ? 14.941 -0.857 -0.691 1.00 85.50 129 ARG A CA 1
ATOM 1024 C C . ARG A 1 129 ? 16.231 -1.499 -1.180 1.00 85.50 129 ARG A C 1
ATOM 1026 O O . ARG A 1 129 ? 17.170 -0.798 -1.537 1.00 85.50 129 ARG A O 1
ATOM 1033 N N . GLU A 1 130 ? 16.225 -2.817 -1.271 1.00 86.38 130 GLU A N 1
ATOM 1034 C CA . GLU A 1 130 ? 17.273 -3.684 -1.779 1.00 86.38 130 GLU A CA 1
ATOM 1035 C C . GLU A 1 130 ? 17.710 -3.291 -3.201 1.00 86.38 130 GLU A C 1
ATOM 1037 O O . GLU A 1 130 ? 18.850 -3.544 -3.574 1.00 86.38 130 GLU A O 1
ATOM 1042 N N . VAL A 1 131 ? 16.875 -2.589 -3.989 1.00 89.94 131 VAL A N 1
ATOM 1043 C CA . VAL A 1 131 ? 17.311 -2.041 -5.294 1.00 89.94 131 VAL A CA 1
ATOM 1044 C C . VAL A 1 131 ? 18.433 -1.005 -5.165 1.00 89.94 131 VAL A C 1
ATOM 1046 O O . VAL A 1 131 ? 19.143 -0.751 -6.137 1.00 89.94 131 VAL A O 1
ATOM 1049 N N . MET A 1 132 ? 18.584 -0.390 -3.989 1.00 87.38 132 MET A N 1
ATOM 1050 C CA . MET A 1 132 ? 19.662 0.549 -3.671 1.00 87.38 132 MET A CA 1
ATOM 1051 C C . MET A 1 132 ? 20.939 -0.177 -3.229 1.00 87.38 132 MET A C 1
ATOM 1053 O O . MET A 1 132 ? 22.006 0.433 -3.164 1.00 87.38 132 MET A O 1
ATOM 1057 N N . GLU A 1 133 ? 20.850 -1.475 -2.937 1.00 87.69 133 GLU A N 1
ATOM 1058 C CA . GLU A 1 133 ? 21.961 -2.300 -2.487 1.00 87.69 133 GLU A CA 1
ATOM 1059 C C . GLU A 1 133 ? 22.568 -3.055 -3.672 1.00 87.69 133 GLU A C 1
ATOM 1061 O O . GLU A 1 133 ? 22.043 -4.070 -4.132 1.00 87.69 133 GLU A O 1
ATOM 1066 N N . GLN A 1 134 ? 23.730 -2.595 -4.147 1.00 86.00 134 GLN A N 1
ATOM 1067 C CA . GLN A 1 134 ? 24.397 -3.187 -5.314 1.00 86.00 134 GLN A CA 1
ATOM 1068 C C . GLN A 1 134 ? 24.601 -4.707 -5.175 1.00 86.00 134 GLN A C 1
ATOM 1070 O O . GLN A 1 134 ? 24.415 -5.448 -6.133 1.00 86.00 134 GLN A O 1
ATOM 1075 N N . GLN A 1 135 ? 24.906 -5.193 -3.968 1.00 85.12 135 GLN A N 1
ATOM 1076 C CA . GLN A 1 135 ? 25.085 -6.627 -3.723 1.00 85.12 135 GLN A CA 1
ATOM 1077 C C . GLN A 1 135 ? 23.798 -7.443 -3.907 1.00 85.12 135 GLN A C 1
ATOM 1079 O O . GLN A 1 135 ? 23.872 -8.578 -4.377 1.00 85.12 135 GLN A O 1
ATOM 1084 N N . ALA A 1 136 ? 22.636 -6.902 -3.528 1.00 84.38 136 ALA A N 1
ATOM 1085 C CA . ALA A 1 136 ? 21.348 -7.569 -3.715 1.00 84.38 136 ALA A CA 1
ATOM 1086 C C . ALA A 1 136 ? 20.971 -7.598 -5.203 1.00 84.38 136 ALA A C 1
ATOM 1088 O O . ALA A 1 136 ? 20.545 -8.633 -5.722 1.00 84.38 136 ALA A O 1
ATOM 1089 N N . VAL A 1 137 ? 21.238 -6.494 -5.908 1.00 88.75 137 VAL A N 1
ATOM 1090 C CA . VAL A 1 137 ? 21.074 -6.379 -7.362 1.00 88.75 137 VAL A CA 1
ATOM 1091 C C . VAL A 1 137 ? 21.942 -7.397 -8.105 1.00 88.75 137 VAL A C 1
ATOM 1093 O O . VAL A 1 137 ? 21.431 -8.128 -8.951 1.00 88.75 137 VAL A O 1
ATOM 1096 N N . ASP A 1 138 ? 23.228 -7.497 -7.766 1.00 87.19 138 ASP A N 1
ATOM 1097 C CA . ASP A 1 138 ? 24.176 -8.392 -8.444 1.00 87.19 138 ASP A CA 1
ATOM 1098 C C . ASP A 1 138 ? 23.849 -9.874 -8.213 1.00 87.19 138 ASP A C 1
ATOM 1100 O O . ASP A 1 138 ? 24.059 -10.709 -9.093 1.00 87.19 138 ASP A O 1
ATOM 1104 N N . LYS A 1 139 ? 23.302 -10.208 -7.039 1.00 88.12 139 LYS A N 1
ATOM 1105 C CA . LYS A 1 139 ? 22.827 -11.562 -6.714 1.00 88.12 139 LYS A CA 1
ATOM 1106 C C . LYS A 1 139 ? 21.468 -11.892 -7.335 1.00 88.12 139 LYS A C 1
ATOM 1108 O O . LYS A 1 139 ? 21.051 -13.046 -7.266 1.00 88.12 139 LYS A O 1
ATOM 1113 N N . GLY A 1 140 ? 20.781 -10.910 -7.921 1.00 84.19 140 GLY A N 1
ATOM 1114 C CA . GLY A 1 140 ? 19.423 -11.070 -8.437 1.00 84.19 140 GLY A CA 1
ATOM 1115 C C . GLY A 1 140 ? 18.380 -11.309 -7.342 1.00 84.19 140 GLY A C 1
ATOM 1116 O O . GLY A 1 140 ? 17.317 -11.855 -7.626 1.00 84.19 140 GLY A O 1
ATOM 1117 N N . ASP A 1 141 ? 18.666 -10.916 -6.099 1.00 83.25 141 ASP A N 1
ATOM 1118 C CA . ASP A 1 141 ? 17.779 -11.122 -4.949 1.00 83.25 141 ASP A CA 1
ATOM 1119 C C . ASP A 1 141 ? 16.862 -9.912 -4.736 1.00 83.25 141 ASP A C 1
ATOM 1121 O O . ASP A 1 141 ? 16.786 -9.324 -3.662 1.00 83.25 141 ASP A O 1
ATOM 1125 N N . ILE A 1 142 ? 16.194 -9.496 -5.814 1.00 87.38 142 ILE A N 1
ATOM 1126 C CA . ILE A 1 142 ? 15.244 -8.384 -5.808 1.00 87.38 142 ILE A CA 1
ATOM 1127 C C . ILE A 1 142 ? 13.851 -8.943 -6.062 1.00 87.38 142 ILE A C 1
ATOM 1129 O O . ILE A 1 142 ? 13.599 -9.585 -7.084 1.00 87.38 142 ILE A O 1
ATOM 1133 N N . ARG A 1 143 ? 12.924 -8.678 -5.139 1.00 86.38 143 ARG A N 1
ATOM 1134 C CA . ARG A 1 143 ? 11.536 -9.137 -5.236 1.00 86.38 143 ARG A CA 1
ATOM 1135 C C . ARG A 1 143 ? 10.576 -7.972 -5.074 1.00 86.38 143 ARG A C 1
ATOM 1137 O O . ARG A 1 143 ? 10.614 -7.257 -4.080 1.00 86.38 143 ARG A O 1
ATOM 1144 N N . PHE A 1 144 ? 9.703 -7.814 -6.062 1.00 89.81 144 PHE A N 1
ATOM 1145 C CA . PHE A 1 144 ? 8.629 -6.829 -6.044 1.00 89.81 144 PHE A CA 1
ATOM 1146 C C . PHE A 1 144 ? 7.377 -7.492 -5.490 1.00 89.81 144 PHE A C 1
ATOM 1148 O O . PHE A 1 144 ? 6.948 -8.537 -5.981 1.00 89.81 144 PHE A O 1
ATOM 1155 N N . PHE A 1 145 ? 6.808 -6.878 -4.464 1.00 84.06 145 PHE A N 1
ATOM 1156 C CA . PHE A 1 145 ? 5.702 -7.421 -3.692 1.00 84.06 145 PHE A CA 1
ATOM 1157 C C . PHE A 1 145 ? 4.488 -6.514 -3.824 1.00 84.06 145 PHE A C 1
ATOM 1159 O O . PHE A 1 145 ? 4.639 -5.297 -3.776 1.00 84.06 145 PHE A O 1
ATOM 1166 N N . GLU A 1 146 ? 3.297 -7.092 -3.976 1.00 85.75 146 GLU A N 1
ATOM 1167 C CA . GLU A 1 146 ? 2.052 -6.322 -3.933 1.00 85.75 146 GLU A CA 1
ATOM 1168 C C . GLU A 1 146 ? 1.892 -5.503 -2.640 1.00 85.75 146 GLU A C 1
ATOM 1170 O O . GLU A 1 146 ? 2.407 -5.841 -1.570 1.00 85.75 146 GLU A O 1
ATOM 1175 N N . VAL A 1 147 ? 1.171 -4.391 -2.722 1.00 83.94 147 VAL A N 1
ATOM 1176 C CA . VAL A 1 147 ? 0.753 -3.668 -1.520 1.00 83.94 147 VAL A CA 1
ATOM 1177 C C . VAL A 1 147 ? -0.111 -4.602 -0.673 1.00 83.94 147 VAL A C 1
ATOM 1179 O O . VAL A 1 147 ? -0.971 -5.309 -1.196 1.00 83.94 147 VAL A O 1
ATOM 1182 N N . ALA A 1 148 ? 0.136 -4.630 0.638 1.00 82.56 148 ALA A N 1
ATOM 1183 C CA . ALA A 1 148 ? -0.630 -5.476 1.540 1.00 82.56 148 ALA A CA 1
ATOM 1184 C C . ALA A 1 148 ? -2.117 -5.100 1.504 1.00 82.56 148 ALA A C 1
ATOM 1186 O O . ALA A 1 148 ? -2.491 -3.923 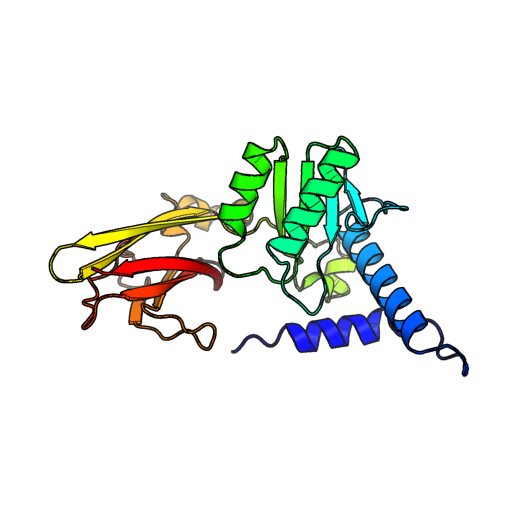1.546 1.00 82.56 148 ALA A O 1
ATOM 1187 N N . HIS A 1 149 ? -2.962 -6.121 1.457 1.00 83.44 149 HIS A N 1
ATOM 1188 C CA . HIS A 1 149 ? -4.394 -5.972 1.591 1.00 83.44 149 HIS A CA 1
ATOM 1189 C C . HIS A 1 149 ? -4.755 -5.868 3.071 1.00 83.44 149 HIS A C 1
ATOM 1191 O O . HIS A 1 149 ? -4.328 -6.685 3.886 1.00 83.44 149 HIS A O 1
ATOM 1197 N N . LEU A 1 150 ? -5.570 -4.872 3.404 1.00 87.19 150 LEU A N 1
ATOM 1198 C CA . LEU A 1 150 ? -6.151 -4.684 4.725 1.00 87.19 150 LEU A CA 1
ATOM 1199 C C . LEU A 1 150 ? -7.627 -4.326 4.539 1.00 87.19 150 LEU A C 1
ATOM 1201 O O . LEU A 1 150 ? -7.941 -3.373 3.824 1.00 87.19 150 LEU A O 1
ATOM 1205 N N . GLU A 1 151 ? -8.517 -5.087 5.171 1.00 89.19 151 GLU A N 1
ATOM 1206 C CA . GLU A 1 151 ? -9.956 -4.824 5.196 1.00 89.19 151 GLU A CA 1
ATOM 1207 C C . GLU A 1 151 ? -10.380 -4.420 6.611 1.00 89.19 151 GLU A C 1
ATOM 1209 O O . GLU A 1 151 ? -10.083 -5.105 7.598 1.00 89.19 151 GLU A O 1
ATOM 1214 N N . VAL A 1 152 ? -11.093 -3.299 6.711 1.00 93.06 152 VAL A N 1
ATOM 1215 C CA . VAL A 1 152 ? -11.536 -2.710 7.975 1.00 93.06 152 VAL A CA 1
ATOM 1216 C C . VAL A 1 152 ? -13.020 -2.374 7.902 1.00 93.06 152 VAL A C 1
ATOM 1218 O O . VAL A 1 152 ? -13.495 -1.770 6.947 1.00 93.06 152 VAL A O 1
ATOM 1221 N N . GLU A 1 153 ? -13.744 -2.704 8.965 1.00 95.25 153 GLU A N 1
ATOM 1222 C CA . GLU A 1 153 ? -15.120 -2.278 9.190 1.00 95.25 153 GLU A CA 1
ATOM 1223 C C . GLU A 1 153 ? -15.160 -1.169 10.244 1.00 95.25 153 GLU A C 1
ATOM 1225 O O . GLU A 1 153 ? -14.602 -1.315 11.334 1.00 95.25 153 GLU A O 1
ATOM 1230 N N . ILE A 1 154 ? -15.876 -0.084 9.949 1.00 95.69 154 ILE A N 1
ATOM 1231 C CA . ILE A 1 154 ? -16.144 1.000 10.898 1.00 95.69 154 ILE A CA 1
ATOM 1232 C C . ILE A 1 154 ? -17.628 0.989 11.245 1.00 95.69 154 ILE A C 1
ATOM 1234 O O . ILE A 1 154 ? -18.481 1.162 10.375 1.00 95.69 154 ILE A O 1
ATOM 1238 N N . LYS A 1 155 ? -17.945 0.798 12.528 1.00 96.38 155 LYS A N 1
ATOM 1239 C CA . LYS A 1 155 ? -19.319 0.838 13.045 1.00 96.38 155 LYS A CA 1
ATOM 1240 C C . LYS A 1 155 ? -19.557 2.102 13.842 1.00 96.38 155 LYS A C 1
ATOM 1242 O O . LYS A 1 155 ? -18.720 2.469 14.662 1.00 96.38 155 LYS A O 1
ATOM 1247 N N . GLN A 1 156 ? -20.719 2.714 13.638 1.00 94.94 156 GLN A N 1
ATOM 1248 C CA . GLN A 1 156 ? -21.208 3.812 14.462 1.00 94.94 156 GLN A CA 1
ATOM 1249 C C . GLN A 1 156 ? -22.425 3.362 15.276 1.00 94.94 156 GLN A C 1
ATOM 1251 O O . GLN A 1 156 ? -23.425 2.915 14.716 1.00 94.94 156 GLN A O 1
ATOM 1256 N N . ASP A 1 157 ? -22.346 3.522 16.592 1.00 92.75 157 ASP A N 1
ATOM 1257 C CA . ASP A 1 157 ? -23.404 3.230 17.552 1.00 92.75 157 ASP A CA 1
ATOM 1258 C C . ASP A 1 157 ? -24.006 4.523 18.131 1.00 92.75 157 ASP A C 1
ATOM 1260 O O . ASP A 1 157 ? -23.486 5.632 17.970 1.00 92.75 157 ASP A O 1
ATOM 1264 N N . LYS A 1 158 ? -25.121 4.385 18.863 1.00 89.94 158 LYS A N 1
ATOM 1265 C CA . LYS A 1 158 ? -25.781 5.516 19.535 1.00 89.94 158 LYS A CA 1
ATOM 1266 C C . LYS A 1 158 ? -24.819 6.259 20.468 1.00 89.94 158 LYS A C 1
ATOM 1268 O O . LYS A 1 158 ? -24.051 5.650 21.212 1.00 89.94 158 LYS A O 1
ATOM 1273 N N . GLY A 1 159 ? -24.956 7.585 20.492 1.00 91.50 159 GLY A N 1
ATOM 1274 C CA . GLY A 1 159 ? -24.149 8.456 21.346 1.00 91.50 159 GLY A CA 1
ATOM 1275 C C . GLY A 1 159 ? -22.745 8.708 20.800 1.00 91.50 159 GLY A C 1
ATOM 1276 O O . GLY A 1 159 ? -21.814 8.778 21.595 1.00 91.50 159 GLY A O 1
ATOM 1277 N N . ARG A 1 160 ? -22.600 8.827 19.468 1.00 95.44 160 ARG A N 1
ATOM 1278 C CA . ARG A 1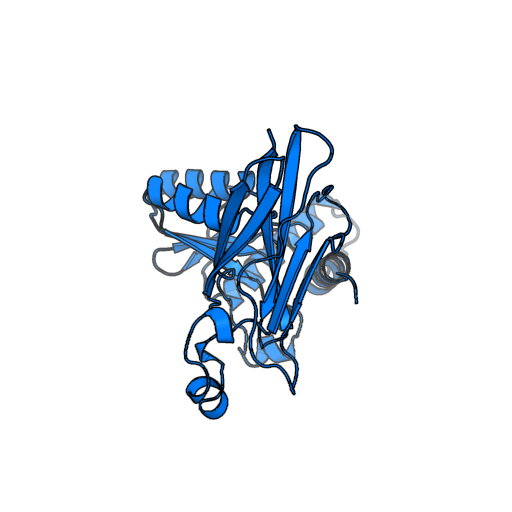 160 ? -21.331 9.141 18.783 1.00 95.44 160 ARG A CA 1
ATOM 1279 C C . ARG A 1 160 ? -20.203 8.160 19.099 1.00 95.44 160 ARG A C 1
ATOM 1281 O O . ARG A 1 160 ? -19.043 8.546 19.229 1.00 95.44 160 ARG A O 1
ATOM 1288 N N . LYS A 1 161 ? -20.564 6.888 19.254 1.00 96.44 161 LYS A N 1
ATOM 1289 C CA . LYS A 1 161 ? -19.624 5.802 19.523 1.00 96.44 161 LYS A CA 1
ATOM 1290 C C . LYS A 1 161 ? -19.171 5.197 18.212 1.00 96.44 161 LYS A C 1
ATOM 1292 O O . LYS A 1 161 ? -20.013 4.802 17.415 1.00 96.44 161 LYS A O 1
ATOM 1297 N N . VAL A 1 162 ? -17.867 5.101 18.004 1.00 97.62 162 VAL A N 1
ATOM 1298 C CA . VAL A 1 162 ? -17.291 4.485 16.810 1.00 97.62 162 VAL A CA 1
ATOM 1299 C C . VAL A 1 162 ? -16.368 3.350 17.216 1.00 97.62 162 VAL A C 1
ATOM 1301 O O . VAL A 1 162 ? -15.552 3.500 18.121 1.00 97.62 162 VAL A O 1
ATOM 1304 N N . THR A 1 163 ? -16.504 2.217 16.534 1.00 97.88 163 THR A N 1
ATOM 1305 C CA . THR A 1 163 ? -15.643 1.043 16.698 1.00 97.88 163 THR A CA 1
ATOM 1306 C C . THR A 1 163 ? -15.016 0.691 15.358 1.00 97.88 163 THR A C 1
ATOM 1308 O O . THR A 1 163 ? -15.691 0.735 14.328 1.00 97.88 163 THR A O 1
ATOM 1311 N N . VAL A 1 164 ? -13.742 0.310 15.377 1.00 98.12 164 VAL A N 1
ATOM 1312 C CA . VAL A 1 164 ? -13.002 -0.172 14.207 1.00 98.12 164 VAL A CA 1
ATOM 1313 C C . VAL A 1 164 ? -12.745 -1.663 14.379 1.00 98.12 164 VAL A C 1
ATOM 1315 O O . VAL A 1 164 ? -12.333 -2.088 15.456 1.00 98.12 164 VAL A O 1
ATOM 1318 N N . ALA A 1 165 ? -12.973 -2.463 13.340 1.00 97.94 165 ALA A N 1
ATOM 1319 C CA . ALA A 1 165 ? -12.677 -3.890 13.348 1.00 97.94 165 ALA A CA 1
ATOM 1320 C C . ALA A 1 165 ? -11.889 -4.319 12.108 1.00 97.94 165 ALA A C 1
ATOM 1322 O O . ALA A 1 165 ? -12.281 -4.011 10.987 1.00 97.94 165 ALA A O 1
ATOM 1323 N N . LEU A 1 166 ? -10.816 -5.081 12.311 1.00 97.00 166 LEU A N 1
ATOM 1324 C CA . LEU A 1 166 ? -10.084 -5.745 11.237 1.00 97.00 166 LEU A CA 1
ATOM 1325 C C . LEU A 1 166 ? -10.896 -6.947 10.736 1.00 97.00 166 LEU A C 1
ATOM 1327 O O . LEU A 1 166 ? -11.349 -7.771 11.541 1.00 97.00 166 LEU A O 1
ATOM 1331 N N . LYS A 1 167 ? -11.083 -7.052 9.420 1.00 95.31 167 LYS A N 1
ATOM 1332 C CA . LYS A 1 167 ? -11.860 -8.121 8.771 1.00 95.31 167 LYS A CA 1
ATOM 1333 C C . LYS A 1 167 ? -11.002 -9.113 8.023 1.00 95.31 167 LYS A C 1
ATOM 1335 O O . LYS A 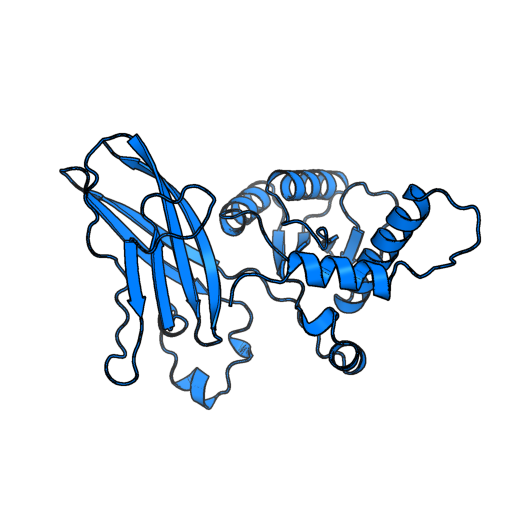1 167 ? -11.255 -10.313 8.134 1.00 95.31 167 LYS A O 1
ATOM 1340 N N . ASP A 1 168 ? -9.988 -8.603 7.345 1.00 91.12 168 ASP A N 1
ATOM 1341 C CA . ASP A 1 168 ? -9.036 -9.407 6.607 1.00 91.12 168 ASP A CA 1
ATOM 1342 C C . ASP A 1 168 ? -7.687 -8.691 6.514 1.00 91.12 168 ASP A C 1
ATOM 1344 O O . ASP A 1 168 ? -7.596 -7.462 6.619 1.00 91.12 168 ASP A O 1
ATOM 1348 N N . PHE A 1 169 ? -6.630 -9.477 6.348 1.00 90.31 169 PHE A N 1
ATOM 1349 C CA . PHE A 1 169 ? -5.285 -8.985 6.100 1.00 90.31 169 PHE A CA 1
ATOM 1350 C C . PHE A 1 169 ? -4.467 -10.033 5.354 1.00 90.31 169 PHE A C 1
ATOM 1352 O O . PHE A 1 169 ? -4.348 -11.181 5.792 1.00 90.31 169 PHE A O 1
ATOM 1359 N N . ALA A 1 170 ? -3.843 -9.614 4.261 1.00 84.25 170 ALA A N 1
ATOM 1360 C CA . ALA A 1 170 ? -2.948 -10.450 3.482 1.00 84.25 170 ALA A CA 1
ATOM 1361 C C . ALA A 1 170 ? -1.772 -9.622 2.972 1.00 84.25 170 ALA A C 1
ATOM 1363 O O . ALA A 1 170 ? -1.930 -8.475 2.559 1.00 84.25 170 ALA A O 1
ATOM 1364 N N . PHE A 1 171 ? -0.589 -10.223 2.953 1.00 81.06 171 PHE A N 1
ATOM 1365 C CA . PHE A 1 171 ? 0.593 -9.625 2.352 1.00 81.06 171 PHE A CA 1
ATOM 1366 C C . PHE A 1 171 ? 1.266 -10.639 1.416 1.00 81.06 171 PHE A C 1
ATOM 1368 O O . PHE A 1 171 ? 1.203 -11.850 1.645 1.00 81.06 171 PHE A O 1
ATOM 1375 N N . PRO A 1 172 ? 1.921 -10.174 0.346 1.00 72.00 172 PRO A N 1
ATOM 1376 C CA . PRO A 1 172 ? 2.344 -11.025 -0.774 1.00 72.00 172 PRO A CA 1
ATOM 1377 C C . PRO A 1 172 ? 3.608 -11.859 -0.506 1.00 72.00 172 PRO A C 1
ATOM 1379 O O . PRO A 1 172 ? 3.974 -12.699 -1.320 1.00 72.00 172 PRO A O 1
ATOM 1382 N N . TYR A 1 173 ? 4.302 -11.635 0.611 1.00 74.44 173 TYR A N 1
ATOM 1383 C CA . TYR A 1 173 ? 5.501 -12.383 1.014 1.00 74.44 173 TYR A CA 1
ATOM 1384 C C . TYR A 1 173 ? 5.214 -13.461 2.070 1.00 74.44 173 TYR A C 1
ATOM 1386 O O . TYR A 1 173 ? 6.132 -13.935 2.736 1.00 74.44 173 TYR A O 1
ATOM 1394 N N . ALA A 1 174 ? 3.960 -13.902 2.221 1.00 73.50 174 ALA A N 1
ATOM 1395 C CA . ALA A 1 174 ? 3.619 -14.999 3.132 1.00 73.50 174 ALA A CA 1
ATOM 1396 C C . ALA A 1 174 ? 4.362 -16.307 2.792 1.00 73.50 174 ALA A C 1
ATOM 1398 O O . ALA A 1 174 ? 4.693 -17.081 3.687 1.00 73.50 174 ALA A O 1
ATOM 1399 N N . ASP A 1 175 ? 4.703 -16.528 1.521 1.00 74.62 175 ASP A N 1
ATOM 1400 C CA . ASP A 1 175 ? 5.476 -17.698 1.087 1.00 74.62 175 ASP A CA 1
ATOM 1401 C C . ASP A 1 175 ? 6.974 -17.626 1.446 1.00 74.62 175 ASP A C 1
ATOM 1403 O O . ASP A 1 175 ? 7.673 -18.632 1.341 1.00 74.62 175 ASP A O 1
ATOM 1407 N N . LEU A 1 176 ? 7.486 -16.472 1.901 1.00 78.44 176 LEU A N 1
ATOM 1408 C CA . LEU A 1 176 ? 8.848 -16.357 2.447 1.00 78.44 176 LEU A CA 1
ATOM 1409 C C . LEU A 1 176 ? 8.968 -16.885 3.881 1.00 78.44 176 LEU A C 1
ATOM 1411 O O . LEU A 1 176 ? 10.073 -17.014 4.411 1.00 78.44 176 LEU A O 1
ATOM 1415 N N . ILE A 1 177 ? 7.840 -17.163 4.531 1.00 82.56 177 ILE A N 1
ATOM 1416 C CA . ILE A 1 177 ? 7.808 -17.657 5.900 1.00 82.56 177 ILE A CA 1
ATOM 1417 C C . ILE A 1 177 ? 8.373 -19.082 5.923 1.00 82.56 177 ILE A C 1
ATOM 1419 O O . ILE A 1 177 ? 7.928 -19.950 5.173 1.00 82.56 177 ILE A O 1
ATOM 1423 N N . SER A 1 178 ? 9.332 -19.341 6.818 1.00 84.50 178 SER A N 1
ATOM 1424 C CA . SER A 1 178 ? 9.877 -20.689 7.002 1.00 84.50 178 SER A CA 1
ATOM 1425 C C . SER A 1 178 ? 8.772 -21.684 7.370 1.00 84.50 178 SER A C 1
ATOM 1427 O O . SER A 1 178 ? 7.828 -21.338 8.080 1.00 84.50 178 SER A O 1
ATOM 1429 N N . GLU A 1 179 ? 8.903 -22.943 6.947 1.00 85.88 179 GLU A N 1
ATOM 1430 C CA . GLU A 1 179 ? 7.880 -23.973 7.197 1.00 85.88 179 GLU A CA 1
ATOM 1431 C C . GLU A 1 179 ? 7.553 -24.132 8.696 1.00 85.88 179 GLU A C 1
ATOM 1433 O O . GLU A 1 179 ? 6.406 -24.333 9.101 1.00 85.88 179 GLU A O 1
ATOM 1438 N N . GLU A 1 180 ? 8.558 -23.944 9.554 1.00 85.44 180 GLU A N 1
ATOM 1439 C CA . GLU A 1 180 ? 8.391 -23.980 11.006 1.00 85.44 180 GLU A CA 1
ATOM 1440 C C . GLU A 1 180 ? 7.464 -22.870 11.533 1.00 85.44 180 GLU A C 1
ATOM 1442 O O . GLU A 1 180 ? 6.691 -23.092 12.466 1.00 85.44 180 GLU A O 1
ATOM 1447 N N . VAL A 1 181 ? 7.530 -21.668 10.958 1.00 83.56 181 VAL A N 1
ATOM 1448 C CA . VAL A 1 181 ? 6.643 -20.556 11.325 1.00 83.56 181 VAL A CA 1
ATOM 1449 C C . VAL A 1 181 ? 5.300 -20.705 10.614 1.00 83.56 181 VAL A C 1
ATOM 1451 O O . VAL A 1 181 ? 4.261 -20.566 11.257 1.00 83.56 181 VAL A O 1
ATOM 1454 N N . ARG A 1 182 ? 5.301 -21.077 9.329 1.00 84.88 182 ARG A N 1
ATOM 1455 C CA . ARG A 1 182 ? 4.098 -21.275 8.509 1.00 84.88 182 ARG A CA 1
ATOM 1456 C C . ARG A 1 182 ? 3.148 -22.295 9.131 1.00 84.88 182 ARG A C 1
ATOM 1458 O O . ARG A 1 182 ? 1.958 -22.024 9.236 1.00 84.88 182 ARG A O 1
ATOM 1465 N N . SER A 1 183 ? 3.668 -23.414 9.633 1.00 85.81 183 SER A N 1
ATOM 1466 C CA . SER A 1 183 ? 2.874 -24.456 10.307 1.00 85.81 183 SER A CA 1
ATOM 1467 C C . SER A 1 183 ? 2.161 -23.985 11.587 1.00 85.81 183 SER A C 1
ATOM 1469 O O . SER A 1 183 ? 1.223 -24.636 12.053 1.00 85.81 183 SER A O 1
ATOM 1471 N N . LYS A 1 184 ? 2.572 -22.846 12.164 1.00 85.75 184 LYS A N 1
ATOM 1472 C CA . LYS A 1 184 ? 1.953 -22.238 13.354 1.00 85.75 184 LYS A CA 1
ATOM 1473 C C . LYS A 1 184 ? 0.865 -21.218 12.996 1.00 85.75 184 LYS A C 1
ATOM 1475 O O . LYS A 1 184 ? 0.085 -20.855 13.877 1.00 85.75 184 LYS A O 1
ATOM 1480 N N . ILE A 1 185 ? 0.793 -20.781 11.739 1.00 86.44 185 ILE A N 1
ATOM 1481 C CA . ILE A 1 185 ? -0.180 -19.803 11.241 1.00 86.44 185 ILE A CA 1
ATOM 1482 C C . ILE A 1 185 ? -1.465 -20.534 10.862 1.00 86.44 185 ILE A C 1
ATOM 1484 O O . ILE A 1 185 ? -1.450 -21.445 10.038 1.00 86.44 185 ILE A O 1
ATOM 1488 N N . LYS A 1 186 ? -2.591 -20.154 11.476 1.00 88.50 186 LYS A N 1
ATOM 1489 C CA . LYS A 1 186 ? -3.881 -20.844 11.273 1.00 88.50 186 LYS A CA 1
ATOM 1490 C C . LYS A 1 186 ? -4.950 -19.968 10.637 1.00 88.50 186 LYS A C 1
ATOM 1492 O O . LYS A 1 186 ? -5.928 -20.484 10.107 1.00 88.50 186 LYS A O 1
ATOM 1497 N N . LYS A 1 187 ? -4.801 -18.652 10.744 1.00 90.75 187 LYS A N 1
ATOM 1498 C CA . LYS A 1 187 ? -5.766 -17.652 10.281 1.00 90.75 187 LYS A CA 1
ATOM 1499 C C . LYS A 1 187 ? -5.041 -16.365 9.916 1.00 90.75 187 LYS A C 1
ATOM 1501 O O . LYS A 1 187 ? -3.982 -16.086 10.472 1.00 90.75 187 LYS A O 1
ATOM 1506 N N . TRP A 1 188 ? -5.660 -15.548 9.066 1.00 92.19 188 TRP A N 1
ATOM 1507 C CA . TRP A 1 188 ? -5.090 -14.284 8.589 1.00 92.19 188 TRP A CA 1
ATOM 1508 C C . TRP A 1 188 ? -4.605 -13.376 9.731 1.00 92.19 188 TRP A C 1
ATOM 1510 O O . TRP A 1 188 ? -3.537 -12.788 9.652 1.00 92.19 188 TRP A O 1
ATOM 1520 N N . SER A 1 189 ? -5.317 -13.328 10.864 1.00 93.00 189 SER A N 1
ATOM 1521 C CA . SER A 1 189 ? -4.936 -12.450 11.981 1.00 93.00 189 SER A CA 1
ATOM 1522 C C . SER A 1 189 ? -3.609 -12.830 12.647 1.00 93.00 189 SER A C 1
ATOM 1524 O O . SER A 1 189 ? -3.078 -12.051 13.435 1.00 93.00 189 SER A O 1
ATOM 1526 N N . ASP A 1 190 ? -3.102 -14.045 12.414 1.00 91.19 190 ASP A N 1
ATOM 1527 C CA . ASP A 1 190 ? -1.803 -14.495 12.935 1.00 91.19 190 ASP A CA 1
ATOM 1528 C C . ASP A 1 190 ? -0.622 -13.857 12.200 1.00 91.19 190 ASP A C 1
ATOM 1530 O O . ASP A 1 190 ? 0.489 -13.884 12.716 1.00 91.19 190 ASP A O 1
ATOM 1534 N N . TYR A 1 191 ? -0.880 -13.214 11.061 1.00 90.75 191 TYR A N 1
ATOM 1535 C CA . TYR A 1 191 ? 0.075 -12.363 10.363 1.00 90.75 191 TYR A CA 1
ATOM 1536 C C . TYR A 1 191 ? 0.281 -10.999 11.023 1.00 90.75 191 TYR A C 1
ATOM 1538 O O . TYR A 1 191 ? 1.208 -10.296 10.641 1.00 90.75 191 TYR A O 1
ATOM 1546 N N . ILE A 1 192 ? -0.553 -10.622 11.997 1.00 93.31 192 ILE A N 1
ATOM 1547 C CA . ILE A 1 192 ? -0.520 -9.309 12.642 1.00 93.31 192 ILE A CA 1
ATOM 1548 C C . ILE A 1 192 ? 0.006 -9.437 14.069 1.00 93.31 192 ILE A C 1
ATOM 1550 O O . ILE A 1 192 ? -0.586 -10.136 14.905 1.00 93.31 192 ILE A O 1
ATOM 1554 N N . ASP A 1 193 ? 1.067 -8.689 14.364 1.00 92.75 193 ASP A N 1
ATOM 1555 C CA . ASP A 1 193 ? 1.628 -8.572 15.710 1.00 92.75 193 ASP A CA 1
ATOM 1556 C C . ASP A 1 193 ? 1.148 -7.313 16.434 1.00 92.75 193 ASP A C 1
ATOM 1558 O O . ASP A 1 193 ? 1.020 -7.330 17.660 1.00 92.75 193 ASP A O 1
ATOM 1562 N N . TYR A 1 194 ? 0.837 -6.240 15.705 1.00 95.75 194 TYR A N 1
ATOM 1563 C CA . TYR A 1 194 ? 0.401 -4.965 16.272 1.00 95.75 194 TYR A CA 1
ATOM 1564 C C . TYR A 1 194 ? -0.596 -4.270 15.347 1.00 95.75 194 TYR A C 1
ATOM 1566 O O . TYR A 1 194 ? -0.449 -4.305 14.128 1.00 95.75 194 TYR A O 1
ATOM 1574 N N . TRP A 1 195 ? -1.580 -3.579 15.916 1.00 97.50 195 TRP A N 1
ATOM 1575 C CA . TRP A 1 195 ? -2.346 -2.583 15.179 1.00 97.50 195 TRP A CA 1
ATOM 1576 C C . TRP A 1 195 ? -2.830 -1.447 16.078 1.00 97.50 195 TRP A C 1
ATOM 1578 O O . TRP A 1 195 ? -2.959 -1.601 17.294 1.00 97.50 195 TRP A O 1
ATOM 1588 N N . ALA A 1 196 ? -3.069 -0.287 15.478 1.00 97.75 196 ALA A N 1
ATOM 1589 C CA . ALA A 1 196 ? -3.481 0.922 16.167 1.00 97.75 196 ALA A CA 1
ATOM 1590 C C . ALA A 1 196 ? -4.461 1.749 15.336 1.00 97.75 196 ALA A C 1
ATOM 1592 O O . ALA A 1 196 ? -4.515 1.636 14.109 1.00 97.75 196 ALA A O 1
ATOM 1593 N N . VAL A 1 197 ? -5.202 2.604 16.034 1.00 98.06 197 VAL A N 1
ATOM 1594 C CA . VAL A 1 197 ? -6.178 3.529 15.465 1.00 98.06 197 VAL A CA 1
ATOM 1595 C C . VAL A 1 197 ? -5.836 4.950 15.903 1.00 98.06 197 VAL A C 1
ATOM 1597 O O . VAL A 1 197 ? -5.656 5.220 17.093 1.00 98.06 197 VAL A O 1
ATOM 1600 N N . ASP A 1 198 ? -5.770 5.850 14.931 1.00 97.50 198 ASP A N 1
ATOM 1601 C CA . ASP A 1 198 ? -5.898 7.290 15.126 1.00 97.50 198 ASP A CA 1
ATOM 1602 C C . ASP A 1 198 ? -7.333 7.678 14.762 1.00 97.50 198 ASP A C 1
ATOM 1604 O O . ASP A 1 198 ? -7.793 7.452 13.641 1.00 97.50 198 ASP A O 1
ATOM 1608 N N . TRP A 1 199 ? -8.058 8.216 15.739 1.00 97.19 199 TRP A N 1
ATOM 1609 C CA . TRP A 1 199 ? -9.478 8.536 15.616 1.00 97.19 199 TRP A CA 1
ATOM 1610 C C . TRP A 1 199 ? -9.750 9.856 14.886 1.00 97.19 199 TRP A C 1
ATOM 1612 O O . TRP A 1 199 ? -10.907 10.138 14.559 1.00 97.19 199 TRP A O 1
ATOM 1622 N N . ASN A 1 200 ? -8.731 10.689 14.670 1.00 95.50 200 ASN A N 1
ATOM 1623 C CA . ASN A 1 200 ? -8.880 11.986 14.019 1.00 95.50 200 ASN A CA 1
ATOM 1624 C C . ASN A 1 200 ? -7.574 12.433 13.344 1.00 95.50 200 ASN A C 1
ATOM 1626 O O . ASN A 1 200 ? -7.036 13.503 13.641 1.00 95.50 200 ASN A O 1
ATOM 1630 N N . PHE A 1 201 ? -7.087 11.622 12.414 1.00 94.00 201 PHE A N 1
ATOM 1631 C CA . PHE A 1 201 ? -5.841 11.855 11.705 1.00 94.00 201 PHE A CA 1
ATOM 1632 C C . PHE A 1 201 ? -5.879 13.169 10.907 1.00 94.00 201 PHE A C 1
ATOM 1634 O O . PHE A 1 201 ? -6.751 13.373 10.061 1.00 94.00 201 PHE A O 1
ATOM 1641 N N . GLN A 1 202 ? -4.921 14.064 11.168 1.00 88.38 202 GLN A N 1
ATOM 1642 C CA . GLN A 1 202 ? -4.856 15.411 10.577 1.00 88.38 202 GLN A CA 1
ATOM 1643 C C . GLN A 1 202 ? -3.893 15.508 9.380 1.00 88.38 202 GLN A C 1
ATOM 1645 O O . GLN A 1 202 ? -3.408 16.594 9.069 1.00 88.38 202 GLN A O 1
ATOM 1650 N N . ASN A 1 203 ? -3.616 14.393 8.690 1.00 80.00 203 ASN A N 1
ATOM 1651 C CA . ASN A 1 203 ? -2.604 14.314 7.624 1.00 80.00 203 ASN A CA 1
ATOM 1652 C C . ASN A 1 203 ? -1.186 14.702 8.090 1.00 80.00 203 ASN A C 1
ATOM 1654 O O . ASN A 1 203 ? -0.389 15.209 7.301 1.00 80.00 203 ASN A O 1
ATOM 1658 N N . ASP A 1 204 ? -0.868 14.466 9.367 1.00 82.69 204 ASP A N 1
ATOM 1659 C CA . ASP A 1 204 ? 0.433 14.775 9.961 1.00 82.69 204 ASP A CA 1
ATOM 1660 C C . ASP A 1 204 ? 1.045 13.560 10.700 1.00 82.69 204 ASP A C 1
ATOM 1662 O O . ASP A 1 204 ? 1.236 12.489 10.119 1.00 82.69 204 ASP A O 1
ATOM 1666 N N . THR A 1 205 ? 1.421 13.718 11.966 1.00 83.38 205 THR A N 1
ATOM 1667 C CA . THR A 1 205 ? 1.914 12.656 12.824 1.00 83.38 205 THR A CA 1
ATOM 1668 C C . THR A 1 205 ? 0.753 11.783 13.274 1.00 83.38 205 THR A C 1
ATOM 1670 O O . THR A 1 205 ? -0.224 12.261 13.834 1.00 83.38 205 THR A O 1
ATOM 1673 N N . PHE A 1 206 ? 0.896 10.472 13.096 1.00 89.19 206 PHE A N 1
ATOM 1674 C CA . PHE A 1 206 ? -0.060 9.504 13.626 1.00 89.19 206 PHE A CA 1
ATOM 1675 C C . PHE A 1 206 ? -0.207 9.649 15.150 1.00 89.19 206 PHE A C 1
ATOM 1677 O O . PHE A 1 206 ? 0.755 9.411 15.893 1.00 89.19 206 PHE A O 1
ATOM 1684 N N . MET A 1 207 ? -1.412 9.979 15.612 1.00 92.94 207 MET A N 1
ATOM 1685 C CA . MET A 1 207 ? -1.741 10.123 17.025 1.00 92.94 207 MET A CA 1
ATOM 1686 C C . MET A 1 207 ? -2.400 8.840 17.526 1.00 92.94 207 MET A C 1
ATOM 1688 O O . MET A 1 207 ? -3.521 8.499 17.160 1.00 92.94 207 MET A O 1
ATOM 1692 N N . ASN A 1 208 ? -1.692 8.099 18.381 1.00 93.00 208 ASN A N 1
ATOM 1693 C CA . ASN A 1 208 ? -2.199 6.831 18.900 1.00 93.00 208 ASN A CA 1
ATOM 1694 C C . ASN A 1 208 ? -3.397 7.069 19.837 1.00 93.00 208 ASN A C 1
ATOM 1696 O O . ASN A 1 208 ? -3.220 7.525 20.966 1.00 93.00 208 ASN A O 1
ATOM 1700 N N . GLY A 1 209 ? -4.604 6.763 19.357 1.00 96.06 209 GLY A N 1
ATOM 1701 C CA . GLY A 1 209 ? -5.840 6.841 20.134 1.00 96.06 209 GLY A CA 1
ATOM 1702 C C . GLY A 1 209 ? -6.295 5.491 20.691 1.00 96.06 209 GLY A C 1
ATOM 1703 O O . GLY A 1 209 ? -6.984 5.441 21.707 1.00 96.06 209 GLY A O 1
ATOM 1704 N N . TRP A 1 210 ? -5.915 4.392 20.041 1.00 98.00 210 TRP A N 1
ATOM 1705 C CA . TRP A 1 210 ? -6.128 3.030 20.524 1.00 98.00 210 TRP A CA 1
ATOM 1706 C C . TRP A 1 210 ? -5.074 2.086 19.934 1.00 98.00 210 TRP A C 1
ATOM 1708 O O . TRP A 1 210 ? -4.599 2.302 18.817 1.00 98.00 210 TRP A O 1
ATOM 1718 N N . VAL A 1 211 ? -4.711 1.025 20.661 1.00 97.31 211 VAL A N 1
ATOM 1719 C CA . VAL A 1 211 ? -3.698 0.055 20.227 1.00 97.31 211 VAL A CA 1
ATOM 1720 C C . VAL A 1 211 ? -3.941 -1.342 20.793 1.00 97.31 211 VAL A C 1
ATOM 1722 O O . VAL A 1 211 ? -4.328 -1.497 21.950 1.00 97.31 211 VAL A O 1
ATOM 1725 N N . ALA A 1 212 ? -3.604 -2.363 20.007 1.00 96.56 212 ALA A N 1
ATOM 1726 C CA . ALA A 1 212 ? -3.463 -3.735 20.466 1.00 96.56 212 ALA A CA 1
ATOM 1727 C C . ALA A 1 212 ? -2.229 -4.406 19.858 1.00 96.56 212 ALA A C 1
ATOM 1729 O O . ALA A 1 212 ? -1.867 -4.163 18.709 1.00 96.56 212 ALA A O 1
ATOM 1730 N N . TYR A 1 213 ? -1.590 -5.280 20.632 1.00 95.12 213 TYR A N 1
ATOM 1731 C CA . TYR A 1 213 ? -0.413 -6.018 20.189 1.00 95.12 213 TYR A CA 1
ATOM 1732 C C . TYR A 1 213 ? -0.287 -7.363 20.895 1.00 95.12 213 TYR A C 1
ATOM 1734 O O . TYR A 1 213 ? -0.760 -7.551 22.019 1.00 95.12 213 TYR A O 1
ATOM 1742 N N . ARG A 1 214 ? 0.376 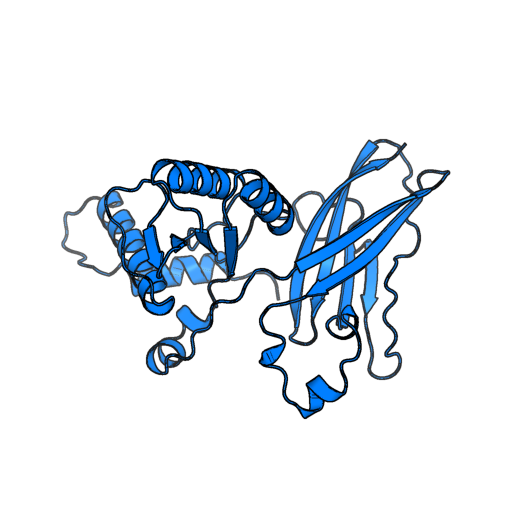-8.307 20.231 1.00 91.25 214 ARG A N 1
ATOM 1743 C CA . ARG A 1 214 ? 0.729 -9.605 20.800 1.00 91.25 214 ARG A CA 1
ATOM 1744 C C . ARG A 1 214 ? 1.976 -9.459 21.665 1.00 91.25 214 ARG A C 1
ATOM 1746 O O . ARG A 1 214 ? 2.918 -8.741 21.341 1.00 91.25 214 ARG A O 1
ATOM 1753 N N . THR A 1 215 ? 2.017 -10.193 22.767 1.00 86.12 215 THR A N 1
ATOM 1754 C CA . THR A 1 215 ? 3.216 -10.346 23.596 1.00 86.12 215 THR A CA 1
ATOM 1755 C C . THR A 1 215 ? 3.618 -11.811 23.670 1.00 86.12 215 THR A C 1
ATOM 1757 O O . THR A 1 215 ? 2.889 -12.711 23.259 1.00 86.12 215 THR A O 1
ATOM 1760 N N . ARG A 1 216 ? 4.794 -12.094 24.242 1.00 82.12 216 ARG A N 1
ATOM 1761 C CA . ARG A 1 216 ? 5.204 -13.485 24.491 1.00 82.12 216 ARG A CA 1
ATOM 1762 C C . ARG A 1 216 ? 4.225 -14.236 25.403 1.00 82.12 216 ARG A C 1
ATOM 1764 O O . ARG A 1 216 ? 4.113 -15.449 25.262 1.00 82.12 216 ARG A O 1
ATOM 1771 N N . LYS A 1 217 ? 3.553 -13.522 26.317 1.00 84.19 217 LYS A N 1
ATOM 1772 C CA . LYS A 1 217 ? 2.615 -14.082 27.303 1.00 84.19 217 LYS A CA 1
ATOM 1773 C C . LYS A 1 217 ? 1.175 -14.101 26.788 1.00 84.19 217 LYS A C 1
ATOM 1775 O O . LYS A 1 217 ? 0.507 -15.115 26.926 1.00 84.19 217 LYS A O 1
ATOM 1780 N N . GLU A 1 218 ? 0.726 -13.004 26.183 1.00 84.62 218 GLU A N 1
ATOM 1781 C CA . GLU A 1 218 ? -0.613 -12.862 25.610 1.00 84.62 218 GLU A CA 1
ATOM 1782 C C . GLU A 1 218 ? -0.529 -12.906 24.088 1.00 84.62 218 GLU A C 1
ATOM 1784 O O . GLU A 1 218 ? -0.055 -11.969 23.444 1.00 84.62 218 GLU A O 1
ATOM 1789 N N . ARG A 1 219 ? -0.958 -14.029 23.516 1.00 85.25 219 ARG A N 1
ATOM 1790 C CA . ARG A 1 219 ? -0.895 -14.268 22.073 1.00 85.25 219 ARG A CA 1
ATOM 1791 C C . ARG A 1 219 ? -2.177 -13.867 21.363 1.00 85.25 219 ARG A C 1
ATOM 1793 O O . ARG A 1 219 ? -2.161 -13.827 20.139 1.00 85.25 219 ARG A O 1
ATOM 1800 N N . LYS A 1 220 ? -3.275 -13.600 22.067 1.00 89.50 220 LYS A N 1
ATOM 1801 C CA . LYS A 1 220 ? -4.541 -13.196 21.460 1.00 89.50 220 LYS A CA 1
ATOM 1802 C C . LYS A 1 220 ? -4.472 -11.727 21.047 1.00 89.50 220 LYS A C 1
ATOM 1804 O O . LYS A 1 220 ? -4.208 -10.859 21.868 1.00 89.50 220 LYS A O 1
ATOM 1809 N N . LEU A 1 221 ? -4.774 -11.462 19.780 1.00 94.00 221 LEU A N 1
ATOM 1810 C CA . LEU A 1 221 ? -4.954 -10.111 19.264 1.00 94.00 221 LEU A CA 1
ATOM 1811 C C . LEU A 1 221 ? -6.459 -9.788 19.187 1.00 94.00 221 LEU A C 1
ATOM 1813 O O . LEU A 1 221 ? -7.187 -10.510 18.496 1.00 94.00 221 LEU A O 1
ATOM 1817 N N . PRO A 1 222 ? -6.954 -8.752 19.888 1.00 95.69 222 PRO A N 1
ATOM 1818 C CA . PRO A 1 222 ? -8.273 -8.182 19.634 1.00 95.69 222 PRO A CA 1
ATOM 1819 C C . PRO A 1 222 ? -8.373 -7.699 18.185 1.00 95.69 222 PRO A C 1
ATOM 1821 O O . PRO A 1 222 ? -7.495 -6.983 17.714 1.00 95.69 222 PRO A O 1
ATOM 1824 N N . LEU A 1 223 ? -9.441 -8.091 17.488 1.00 97.00 223 LEU A N 1
ATOM 1825 C CA . LEU A 1 223 ? -9.705 -7.679 16.101 1.00 97.00 223 LEU A CA 1
ATOM 1826 C C . LEU A 1 223 ? -10.718 -6.539 16.006 1.00 97.00 223 LEU A C 1
ATOM 1828 O O . LEU A 1 223 ? -11.087 -6.143 14.911 1.00 97.00 223 LEU A O 1
ATOM 1832 N N . ALA A 1 224 ? -11.180 -6.032 17.145 1.00 97.75 224 ALA A N 1
ATOM 1833 C CA . ALA A 1 224 ? -12.009 -4.846 17.243 1.00 97.75 224 ALA A CA 1
ATOM 1834 C C . ALA A 1 224 ? -11.439 -3.940 18.331 1.00 97.75 224 ALA A C 1
ATOM 1836 O O . ALA A 1 224 ? -10.915 -4.438 19.334 1.00 97.75 224 ALA A O 1
ATOM 1837 N N . SER A 1 225 ? -11.532 -2.634 18.110 1.00 98.00 225 SER A N 1
ATOM 1838 C CA . SER A 1 225 ? -11.166 -1.630 19.093 1.00 98.00 225 SER A CA 1
ATOM 1839 C C . SER A 1 225 ? -12.196 -1.557 20.217 1.00 98.00 225 SER A C 1
ATOM 1841 O O . SER A 1 225 ? -13.339 -1.999 20.072 1.00 98.00 225 SER A O 1
ATOM 1843 N N . ASP A 1 226 ? -11.819 -0.913 21.316 1.00 96.69 226 ASP A N 1
ATOM 1844 C CA . ASP A 1 226 ? -12.820 -0.335 22.207 1.00 96.69 226 ASP A CA 1
ATOM 1845 C C . ASP A 1 226 ? -13.549 0.811 21.484 1.00 96.69 226 ASP A C 1
ATOM 1847 O O . ASP A 1 226 ? -13.033 1.392 20.521 1.00 96.69 226 ASP A O 1
ATOM 1851 N N . ALA A 1 227 ? -14.767 1.124 21.929 1.00 96.31 227 ALA A N 1
ATOM 1852 C CA . ALA A 1 227 ? -15.550 2.202 21.336 1.00 96.31 227 ALA A CA 1
ATOM 1853 C C . ALA A 1 227 ? -14.953 3.571 21.697 1.00 96.31 227 ALA A C 1
ATOM 1855 O O . ALA A 1 227 ? -14.841 3.910 22.878 1.00 96.31 227 ALA A O 1
ATOM 1856 N N . ASN A 1 228 ? -14.650 4.386 20.689 1.00 97.31 228 ASN A N 1
ATOM 1857 C CA . ASN A 1 228 ? -14.294 5.791 20.861 1.00 97.31 228 ASN A CA 1
ATOM 1858 C C . ASN A 1 228 ? -15.551 6.666 20.846 1.00 97.31 228 ASN A C 1
ATOM 1860 O O . ASN A 1 228 ? -16.400 6.513 19.968 1.00 97.31 228 ASN A O 1
ATOM 1864 N N . VAL A 1 229 ? -15.679 7.584 21.804 1.00 96.94 229 VAL A N 1
ATOM 1865 C CA . VAL A 1 229 ? -16.813 8.517 21.893 1.00 96.94 229 VAL A CA 1
ATOM 1866 C C . VAL A 1 229 ? -16.366 9.880 21.382 1.00 96.94 229 VAL A C 1
ATOM 1868 O O . VAL A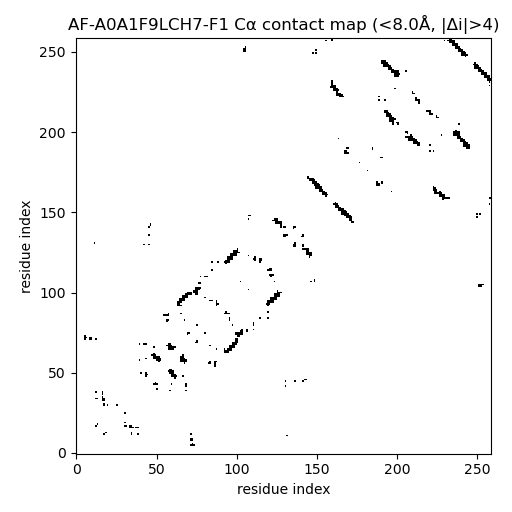 1 229 ? -15.444 10.468 21.938 1.00 96.94 229 VAL A O 1
ATOM 1871 N N . TYR A 1 230 ? -17.039 10.409 20.362 1.00 96.62 230 TYR A N 1
ATOM 1872 C CA . TYR A 1 230 ? -16.786 11.772 19.894 1.00 96.62 230 TYR A CA 1
ATOM 1873 C C . TYR A 1 230 ? -17.650 12.787 20.646 1.00 96.62 230 TYR A C 1
ATOM 1875 O O . TYR A 1 230 ? -18.866 12.625 20.792 1.00 96.62 230 TYR A O 1
ATOM 1883 N N . ASP A 1 231 ? -17.034 13.892 21.063 1.00 95.00 231 ASP A N 1
ATOM 1884 C CA . ASP A 1 231 ? -17.736 14.975 21.756 1.00 95.00 231 ASP A CA 1
ATOM 1885 C C . ASP A 1 231 ? -18.701 15.727 20.835 1.00 95.00 231 ASP A C 1
ATOM 1887 O O . ASP A 1 231 ? -19.794 16.120 21.254 1.00 95.00 231 ASP A O 1
ATOM 1891 N N . LYS A 1 232 ? -18.311 15.911 19.569 1.00 95.69 232 LYS A N 1
ATOM 1892 C CA . LYS A 1 232 ? -19.048 16.690 18.571 1.00 95.69 232 LYS A CA 1
ATOM 1893 C C . LYS A 1 232 ? -19.396 15.823 17.358 1.00 95.69 232 LYS A C 1
ATOM 1895 O O . LYS A 1 232 ? -18.627 14.924 17.025 1.00 95.69 232 LYS A O 1
ATOM 1900 N N . PRO A 1 233 ? -20.540 16.074 16.701 1.00 96.00 233 PRO A N 1
ATOM 1901 C CA . PRO A 1 233 ? -20.782 15.529 15.376 1.00 96.00 233 PRO A CA 1
ATOM 1902 C C . PRO A 1 233 ? -19.848 16.184 14.354 1.00 96.00 233 PRO A C 1
ATOM 1904 O O . PRO A 1 233 ? -19.400 17.321 14.544 1.00 96.00 233 PRO A O 1
ATOM 1907 N N . GLY A 1 234 ? -19.585 15.487 13.257 1.00 95.56 234 GLY A N 1
ATOM 1908 C CA . GLY A 1 234 ? -18.767 15.996 12.167 1.00 95.56 234 GLY A CA 1
ATOM 1909 C C . GLY A 1 234 ? -18.078 14.903 11.367 1.00 95.56 234 GLY A C 1
ATOM 1910 O O . GLY A 1 234 ? -18.155 13.715 11.679 1.00 95.56 234 GLY A O 1
ATOM 1911 N N . LYS A 1 235 ? -17.363 15.341 10.331 1.00 95.25 235 LYS A N 1
ATOM 1912 C CA . LYS A 1 235 ? -16.520 14.470 9.518 1.00 95.25 235 LYS A CA 1
ATOM 1913 C C . LYS A 1 235 ? -15.172 14.281 10.196 1.00 95.25 235 LYS A C 1
ATOM 1915 O O . LYS A 1 235 ? -14.503 15.260 10.520 1.00 95.25 235 LYS A O 1
ATOM 1920 N N . TYR A 1 236 ? -14.784 13.027 10.356 1.00 94.94 236 TYR A N 1
ATOM 1921 C CA . TYR A 1 236 ? -13.516 12.618 10.934 1.00 94.94 236 TYR A CA 1
ATOM 1922 C C . TYR A 1 236 ? -12.771 11.703 9.970 1.00 94.94 236 TYR A C 1
ATOM 1924 O O . TYR A 1 236 ? -13.373 10.943 9.206 1.00 94.94 236 TYR A O 1
ATOM 1932 N N . THR A 1 237 ? -11.450 11.774 10.044 1.00 94.44 237 THR A N 1
ATOM 1933 C CA . THR A 1 237 ? -10.537 10.917 9.296 1.00 94.44 237 THR A CA 1
ATOM 1934 C C . THR A 1 237 ? -9.940 9.917 10.274 1.00 94.44 237 THR A C 1
ATOM 1936 O O . THR A 1 237 ? -9.205 10.298 11.179 1.00 94.44 237 THR A O 1
ATOM 1939 N N . ILE A 1 238 ? -10.275 8.641 10.126 1.00 95.25 238 ILE A N 1
ATOM 1940 C CA . ILE A 1 238 ? -9.730 7.559 10.945 1.00 95.25 238 ILE A CA 1
ATOM 1941 C C . ILE A 1 238 ? -8.571 6.930 10.183 1.00 95.25 238 ILE A C 1
ATOM 1943 O O . ILE A 1 238 ? -8.743 6.526 9.036 1.00 95.25 238 ILE A O 1
ATOM 1947 N N . MET A 1 239 ? -7.410 6.806 10.817 1.00 93.94 239 MET A N 1
ATOM 1948 C CA . MET A 1 239 ? -6.281 6.064 10.261 1.00 93.94 239 MET A CA 1
ATOM 1949 C C . MET A 1 239 ? -6.064 4.779 11.053 1.00 93.94 239 MET A C 1
ATOM 1951 O O . MET A 1 239 ? -5.926 4.799 12.275 1.00 93.94 239 MET A O 1
ATOM 1955 N N . VAL A 1 240 ? -6.001 3.655 10.347 1.00 95.06 240 VAL A N 1
ATOM 1956 C CA . VAL A 1 240 ? -5.686 2.339 10.904 1.00 95.06 240 VAL A CA 1
ATOM 1957 C C . VAL A 1 240 ? -4.292 1.948 10.455 1.00 95.06 240 VAL A C 1
ATOM 1959 O O . VAL A 1 240 ? -3.986 2.010 9.267 1.00 95.06 240 VAL A O 1
ATOM 1962 N N . LYS A 1 241 ? -3.453 1.536 11.403 1.00 94.00 241 LYS A N 1
ATOM 1963 C CA . LYS A 1 241 ? -2.101 1.037 11.154 1.00 94.00 241 LYS A CA 1
ATOM 1964 C C . LYS A 1 241 ? -1.988 -0.397 11.644 1.00 94.00 241 LYS A C 1
ATOM 1966 O O . LYS A 1 241 ? -2.305 -0.662 12.796 1.00 94.00 241 LYS A O 1
ATOM 1971 N N . VAL A 1 242 ? -1.484 -1.285 10.802 1.00 93.88 242 VAL A N 1
ATOM 1972 C CA . VAL A 1 242 ? -1.165 -2.685 11.098 1.00 93.88 242 VAL A CA 1
ATOM 1973 C C . VAL A 1 242 ? 0.337 -2.878 10.938 1.00 93.88 242 VAL A C 1
ATOM 1975 O O . VAL A 1 242 ? 0.928 -2.317 10.023 1.00 93.88 242 VAL A O 1
ATOM 1978 N N . VAL A 1 243 ? 0.950 -3.655 11.824 1.00 91.12 243 VAL A N 1
ATOM 1979 C CA . VAL A 1 243 ? 2.331 -4.123 11.700 1.00 91.12 243 VAL A CA 1
ATOM 1980 C C . VAL A 1 243 ? 2.313 -5.645 11.712 1.00 91.12 243 VAL A C 1
ATOM 1982 O O . VAL A 1 243 ? 1.766 -6.268 12.633 1.00 91.12 243 VAL A O 1
ATOM 1985 N N . ASP A 1 244 ? 2.878 -6.232 10.666 1.00 89.69 244 ASP A N 1
ATOM 1986 C CA . ASP A 1 244 ? 2.915 -7.678 10.496 1.00 89.69 244 ASP A CA 1
ATOM 1987 C C . ASP A 1 244 ? 4.071 -8.350 11.252 1.00 89.69 244 ASP A C 1
ATOM 1989 O O . ASP A 1 244 ? 4.905 -7.701 11.886 1.00 89.69 244 ASP A O 1
ATOM 1993 N N . ILE A 1 245 ? 4.114 -9.682 11.185 1.00 86.81 245 ILE A N 1
ATOM 1994 C CA . ILE A 1 245 ? 5.145 -10.527 11.813 1.00 86.81 245 ILE A CA 1
ATOM 1995 C C . ILE A 1 245 ? 6.573 -10.288 11.291 1.00 86.81 245 ILE A C 1
ATOM 1997 O O . ILE A 1 245 ? 7.533 -10.764 11.898 1.00 86.81 245 ILE A O 1
ATOM 2001 N N . PHE A 1 246 ? 6.730 -9.581 10.171 1.00 83.88 246 PHE A N 1
ATOM 2002 C CA . PHE A 1 246 ? 8.023 -9.153 9.640 1.00 83.88 246 PHE A CA 1
ATOM 2003 C C . PHE A 1 246 ? 8.393 -7.734 10.087 1.00 83.88 246 PHE A C 1
ATOM 2005 O O . PHE A 1 246 ? 9.509 -7.281 9.837 1.00 83.88 246 PHE A O 1
ATOM 2012 N N . GLY A 1 247 ? 7.492 -7.050 10.794 1.00 82.69 247 GLY A N 1
ATOM 2013 C CA . GLY A 1 247 ? 7.670 -5.680 11.251 1.00 82.69 247 GLY A CA 1
ATOM 2014 C C . GLY A 1 247 ? 7.337 -4.631 10.193 1.00 82.69 247 GLY A C 1
ATOM 2015 O O . GLY A 1 247 ? 7.606 -3.453 10.435 1.00 82.69 247 GLY A O 1
ATOM 2016 N N . ASN A 1 248 ? 6.757 -5.018 9.052 1.00 82.69 248 ASN A N 1
ATOM 2017 C CA . ASN A 1 248 ? 6.353 -4.061 8.027 1.00 82.69 248 ASN A CA 1
ATOM 2018 C C . ASN A 1 248 ? 5.017 -3.427 8.404 1.00 82.69 248 ASN A C 1
ATOM 2020 O O . ASN A 1 248 ? 4.108 -4.103 8.893 1.00 82.69 248 ASN A O 1
ATOM 2024 N N . ASP A 1 249 ? 4.892 -2.122 8.171 1.00 84.69 249 ASP A N 1
ATOM 2025 C CA . ASP A 1 249 ? 3.669 -1.389 8.449 1.00 84.69 249 ASP A CA 1
ATOM 2026 C C . ASP A 1 249 ? 2.776 -1.243 7.209 1.00 84.69 249 ASP A C 1
ATOM 2028 O O . ASP A 1 249 ? 3.225 -0.966 6.101 1.00 84.69 249 ASP A O 1
ATOM 2032 N N . THR A 1 250 ? 1.474 -1.418 7.416 1.00 86.31 250 THR A N 1
ATOM 2033 C CA . THR A 1 250 ? 0.411 -1.148 6.444 1.00 86.31 250 THR A CA 1
ATOM 2034 C C . THR A 1 250 ? -0.559 -0.168 7.075 1.00 86.31 250 THR A C 1
ATOM 2036 O O . THR A 1 250 ? -1.047 -0.408 8.179 1.00 86.31 250 THR A O 1
ATOM 2039 N N . SER A 1 251 ? -0.848 0.944 6.399 1.00 87.38 251 SER A N 1
ATOM 2040 C CA . SER A 1 251 ? -1.780 1.949 6.911 1.00 87.38 251 SER A CA 1
ATOM 2041 C C . SER A 1 251 ? -2.887 2.271 5.913 1.00 87.38 251 SER A C 1
ATOM 2043 O O . SER A 1 251 ? -2.634 2.375 4.715 1.00 87.38 251 SER A O 1
ATOM 2045 N N . GLN A 1 252 ? -4.104 2.475 6.413 1.00 86.88 252 GLN A N 1
ATOM 2046 C CA . GLN A 1 252 ? -5.259 2.901 5.622 1.00 86.88 252 GLN A CA 1
ATOM 2047 C C . GLN A 1 252 ? -6.032 4.015 6.323 1.00 86.88 252 GLN A C 1
ATOM 2049 O O . GLN A 1 252 ? -6.081 4.071 7.551 1.00 86.88 252 GLN A O 1
ATOM 2054 N N . ILE A 1 253 ? -6.627 4.898 5.523 1.00 87.75 253 ILE A N 1
ATOM 2055 C CA . ILE A 1 253 ? -7.438 6.022 5.984 1.00 87.75 253 ILE A CA 1
ATOM 2056 C C . ILE A 1 253 ? -8.891 5.796 5.580 1.00 87.75 253 ILE A C 1
ATOM 2058 O O . ILE A 1 253 ? -9.177 5.374 4.463 1.00 87.75 253 ILE A O 1
ATOM 2062 N N . PHE A 1 254 ? -9.802 6.151 6.479 1.00 89.62 254 PHE A N 1
ATOM 2063 C CA . PHE A 1 254 ? -11.237 6.060 6.288 1.00 89.62 254 PHE A CA 1
ATOM 2064 C C . PHE A 1 254 ? -11.900 7.369 6.705 1.00 89.62 254 PHE A C 1
ATOM 2066 O O . PHE A 1 254 ? -11.614 7.909 7.774 1.00 89.62 254 PHE A O 1
ATOM 2073 N N . GLN A 1 255 ? -12.822 7.868 5.886 1.00 90.06 255 GLN A N 1
ATOM 2074 C CA . GLN A 1 255 ? -13.673 8.989 6.272 1.00 90.06 255 GLN A CA 1
ATOM 2075 C C . GLN A 1 255 ? -14.933 8.471 6.959 1.00 90.06 255 GLN A C 1
ATOM 2077 O O . GLN A 1 255 ? -15.587 7.549 6.473 1.00 90.06 255 GLN A O 1
ATOM 2082 N N . THR A 1 256 ? -15.294 9.083 8.081 1.00 90.62 256 THR A N 1
ATOM 2083 C CA . THR A 1 256 ? -16.520 8.771 8.815 1.00 90.62 256 THR A CA 1
ATOM 2084 C C . THR A 1 256 ? -17.264 10.060 9.148 1.00 90.62 256 THR A C 1
ATOM 2086 O O . THR A 1 256 ? -16.654 11.059 9.524 1.00 90.62 256 THR A O 1
ATOM 2089 N N . ASP A 1 257 ? -18.585 10.060 8.983 1.00 93.81 257 ASP A N 1
ATOM 2090 C CA . ASP A 1 257 ? -19.450 11.183 9.356 1.00 93.81 257 ASP A CA 1
ATOM 2091 C C . ASP A 1 257 ? -20.198 10.820 10.639 1.00 93.81 257 ASP A C 1
ATOM 2093 O O . ASP A 1 257 ? -21.125 10.006 10.615 1.00 93.81 257 ASP A O 1
ATOM 2097 N N . VAL A 1 258 ? -19.728 11.347 11.767 1.00 94.38 258 VAL A N 1
ATOM 2098 C CA . VAL A 1 258 ? -20.253 11.053 13.102 1.00 94.38 258 VAL A CA 1
ATOM 2099 C C . VAL A 1 258 ? -21.445 11.963 13.386 1.00 94.38 258 VAL A C 1
ATOM 2101 O O . VAL A 1 258 ? -21.317 13.187 13.357 1.00 94.38 258 VAL A O 1
ATOM 2104 N N . LYS A 1 259 ? -22.596 11.356 13.692 1.00 86.12 259 LYS A N 1
ATOM 2105 C CA . LYS A 1 259 ? -23.881 12.046 13.912 1.00 86.12 259 LYS A CA 1
ATOM 2106 C C . LYS A 1 259 ? -24.201 12.303 15.381 1.00 86.12 259 LYS A C 1
ATOM 2108 O O . LYS A 1 259 ? -24.023 11.379 16.205 1.00 86.12 259 LYS A O 1
#

Secondary structure (DSSP, 8-state):
----HHHHHHHHHHHHHS-S---TT--HHHHHHHHHHHHHHHHHHHHT-EE--S-SS--EEETTEEEEE--SSSPBPHHHHHHHHHHHHHTT--EEEEEESSB-TTHHHHHHHHHHHTT-EEEEEE--GGGG-HHHHHTT----EEPPEEEEEEEEETTTEEEEEEEEEE-TTGGGS-HHHHTT--SGGGGEEEEEEETT--SSS---SEEEE--SS--PPPSBPPPEEPSS-EEEEEEEEEEETT--EEEEEEEEEE-

Foldseek 3Di:
DDPPQQVVLVVLLCVVFLVPDPPPDDDPVVSVVRSVLVVLCLLCVLVVWAADPDDDAFGTDDPLETEGEDDSRDAQELVSLVSVLVRCVVVPGQEYEYEGQHHDFQRQVVSCVVSVVVNHRYFYWYFDPCSSVVVCVVVSVGDIWGAKDWDKDWDADPQLWIKIFTDAIDTRCLVVDPPVVNVVDDGRCLFFFKKFKDWADPVDDRDGPWMWGADPVRHDTGRMTGIDHDPDWAKGKMKMWTAGPVRDIDIHIDIDGGD

Mean predicted aligned error: 8.21 Å

Sequence (259 aa):
MLNLGKYERKYWQGVTFGEGQKEKGKRQNEDQQWAIFQYIAFILRLYGAEPLAGMQHLHGKKGKAVVHIGAVDAPVTIDEINACIEECLAVKQAELHVLGWEWEMGLANLMVEEAKHRGVKLLLLNIPREVMEQQAVDKGDIRFFEVAHLEVEIKQDKGRKVTVALKDFAFPYADLISEEVRSKIKKWSDYIDYWAVDWNFQNDTFMNGWVAYRTRKERKLPLASDANVYDKPGKYTIMVKVVDIFGNDTSQIFQTDVK

Radius of gyration: 20.91 Å; Cα contacts (8 Å, |Δi|>4): 442; chains: 1; bounding box: 56×48×54 Å

pLDDT: mean 87.94, std 12.27, range [28.69, 98.69]

Solvent-accessible surface area (backbone atoms only — not comparable to full-atom values): 14790 Å² total; per-residue (Å²): 137,75,94,64,56,48,66,54,41,44,49,49,46,47,67,76,35,52,71,76,68,91,60,92,80,74,60,73,68,59,54,51,54,49,22,51,51,49,49,51,54,50,52,31,53,72,71,65,29,45,82,42,82,96,55,93,60,46,46,22,35,43,94,75,25,39,25,30,69,45,52,72,67,46,56,39,42,68,69,57,52,48,52,38,51,53,51,37,51,74,72,72,44,46,29,40,37,39,37,24,73,40,63,42,79,42,38,68,68,58,51,39,53,52,31,46,77,71,62,26,50,59,44,53,26,40,56,51,74,51,76,76,36,65,68,34,52,75,70,63,68,67,70,75,37,50,65,63,48,75,40,75,47,78,47,80,49,86,80,30,23,37,32,49,27,64,74,48,50,49,55,72,62,63,83,73,49,53,68,81,59,46,75,71,55,84,53,57,71,67,48,51,38,33,38,37,34,19,73,62,50,79,89,69,78,88,51,85,70,44,76,48,57,49,45,98,84,48,72,74,65,77,52,53,55,75,71,45,70,51,94,64,66,46,80,36,35,32,31,40,38,38,25,31,78,86,67,53,76,50,65,40,56,44,82,44,76,43,103

Nearest PDB structures (foldseek):
  6aem-assembly2_B  TM=7.753E-01  e=1.234E-04  Vibrio anguillarum
  4jgu-assembly2_B  TM=7.090E-01  e=8.371E-04  Hathewaya histolytica
  8dek-assembly1_A  TM=3.989E-01  e=4.209E-03  Akkermansia muciniphila
  8uh2-assembly1_A  TM=5.024E-01  e=1.617E-01  Homo sapiens
  8eok-assembly1_G  TM=5.152E-01  e=7.661E-01  Homo sapiens